Protein AF-A0A094F1P9-F1 (afdb_monomer_lite)

Foldseek 3Di:
DVVVVVVVVVVVVVVVVVVVPDPPVPPDDPPDPVPPDDPPPPPDDDDVVNVVVVVVVVVVVVVVVVVVVVVVVVVVVVVVVVVVVVVVVVVVVVVVVVVVVVVVVVVVVVVVVVVVVVVVVVVVVVVVVVVVVVVVVVVCVVCDPPPPPPPDDPDDDPPPPPPPDDPDDPPPDDPPPPPVVVPPPPDDDPDPDPPPDPPPPPDPPDPPDPPPPPPDDPDPDPPPDPDDDPPDPDDPDDDDDDDDPDDDDDDDDDDDDDD

Secondary structure (DSSP, 8-state):
-HHHHHHHHHHHHHHHHHHHS-GGG-------TT-------------HHHHHHHHHHHHHHHHHHHHHHHHHHHHHHHHHHHHHHHHHHHHHHHHHHHHHHHHHHHHHHHHHHHHHHHHHHHHHHHHHHHHHHHHHHHHHHHH-S--------TT------------PPP---PPPTTSSSSSSSS---------------------------------------------------------------------PPP-

pLDDT: mean 71.55, std 20.56, range [42.66, 98.62]

Structure (mmCIF, N/CA/C/O backbone):
data_AF-A0A094F1P9-F1
#
_entry.id   AF-A0A094F1P9-F1
#
loop_
_atom_site.group_PDB
_atom_site.id
_atom_site.type_symbol
_atom_site.label_atom_id
_atom_site.label_alt_id
_atom_site.label_comp_id
_atom_site.label_asym_id
_atom_site.label_entity_id
_atom_site.label_seq_id
_atom_site.pdbx_PDB_ins_code
_atom_site.Cartn_x
_atom_site.Cartn_y
_atom_site.Cartn_z
_atom_site.occupancy
_atom_site.B_iso_or_equiv
_atom_site.auth_seq_id
_atom_site.auth_comp_id
_atom_site.auth_asym_id
_atom_site.auth_atom_id
_atom_site.pdbx_PDB_model_num
ATOM 1 N N . MET A 1 1 ? 11.971 10.235 -0.563 1.00 54.56 1 MET A N 1
ATOM 2 C CA . MET A 1 1 ? 12.062 9.118 0.406 1.00 54.56 1 MET A CA 1
ATOM 3 C C . MET A 1 1 ? 11.993 9.569 1.865 1.00 54.56 1 MET A C 1
ATOM 5 O O . MET A 1 1 ? 11.406 8.841 2.647 1.00 54.56 1 MET A O 1
ATOM 9 N N . TYR A 1 2 ? 12.473 10.764 2.239 1.00 62.25 2 TYR A N 1
ATOM 10 C CA . TYR A 1 2 ? 12.379 11.255 3.625 1.00 62.25 2 TYR A CA 1
ATOM 11 C C . TYR A 1 2 ? 10.948 11.490 4.150 1.00 62.25 2 TYR A C 1
ATOM 13 O O . TYR A 1 2 ? 10.712 11.304 5.337 1.00 62.25 2 TYR A O 1
ATOM 21 N N . SER A 1 3 ? 9.967 11.824 3.299 1.00 60.78 3 SER A N 1
ATOM 22 C CA . SER A 1 3 ? 8.608 12.104 3.793 1.00 60.78 3 SER A CA 1
ATOM 23 C C . SER A 1 3 ? 7.882 10.871 4.341 1.00 60.78 3 SER A C 1
ATOM 25 O O . SER A 1 3 ? 7.138 10.999 5.303 1.00 60.78 3 SER A O 1
ATOM 27 N N . GLN A 1 4 ? 8.125 9.668 3.805 1.00 59.16 4 GLN A N 1
ATOM 28 C CA . GLN A 1 4 ? 7.483 8.448 4.318 1.00 59.16 4 GLN A CA 1
ATOM 29 C C . GLN A 1 4 ? 8.011 8.042 5.698 1.00 59.16 4 GLN A C 1
ATOM 31 O O . GLN A 1 4 ? 7.240 7.573 6.529 1.00 59.16 4 GLN A O 1
ATOM 36 N N . VAL A 1 5 ? 9.304 8.263 5.957 1.00 71.44 5 VAL A N 1
ATOM 37 C CA . VAL A 1 5 ? 9.915 7.985 7.266 1.00 71.44 5 VAL A CA 1
ATOM 38 C C . VAL A 1 5 ? 9.378 8.957 8.317 1.00 71.44 5 VAL A C 1
ATOM 40 O O . VAL A 1 5 ? 9.025 8.535 9.412 1.00 71.44 5 VAL A O 1
ATOM 43 N N . LEU A 1 6 ? 9.227 10.236 7.958 1.00 73.94 6 LEU A N 1
ATOM 44 C CA . LEU A 1 6 ? 8.663 11.251 8.852 1.00 73.94 6 LEU A CA 1
ATOM 45 C C . LEU A 1 6 ? 7.189 10.980 9.186 1.00 73.94 6 LEU A C 1
ATOM 47 O O . LEU A 1 6 ? 6.794 11.127 10.338 1.00 73.94 6 LEU A O 1
ATOM 51 N N . ILE A 1 7 ? 6.395 10.516 8.214 1.00 73.88 7 ILE A N 1
ATOM 52 C CA . ILE A 1 7 ? 4.991 10.140 8.446 1.00 73.88 7 ILE A CA 1
ATOM 53 C C . ILE A 1 7 ? 4.905 8.904 9.354 1.00 73.88 7 ILE A C 1
ATOM 55 O O . ILE A 1 7 ? 4.124 8.894 10.300 1.00 73.88 7 ILE A O 1
ATOM 59 N N . SER A 1 8 ? 5.734 7.881 9.120 1.00 76.50 8 SER A N 1
ATOM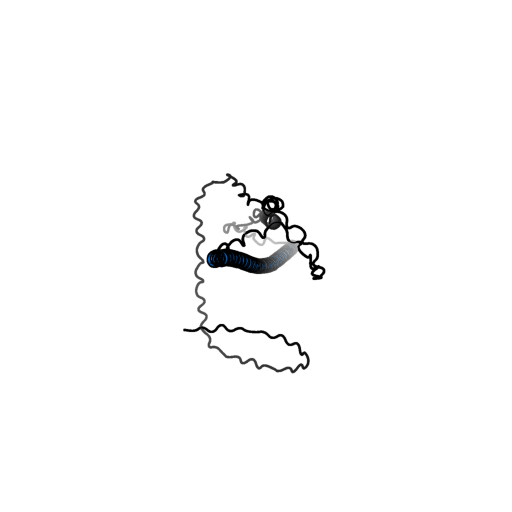 60 C CA . SER A 1 8 ? 5.745 6.679 9.964 1.00 76.50 8 SER A CA 1
ATOM 61 C C . SER A 1 8 ? 6.184 6.971 11.401 1.00 76.50 8 SER A C 1
ATOM 63 O O . SER A 1 8 ? 5.687 6.333 12.325 1.00 76.50 8 SER A O 1
ATOM 65 N N . TRP A 1 9 ? 7.108 7.915 11.594 1.00 80.75 9 TRP A N 1
ATOM 66 C CA . TRP A 1 9 ? 7.573 8.307 12.923 1.00 80.75 9 TRP A CA 1
ATOM 67 C C . TRP A 1 9 ? 6.519 9.125 13.676 1.00 80.75 9 TRP A C 1
ATOM 69 O O . TRP A 1 9 ? 6.267 8.851 14.845 1.00 80.75 9 TRP A O 1
ATOM 79 N N . ALA A 1 10 ? 5.830 10.045 12.993 1.00 75.62 10 ALA A N 1
ATOM 80 C CA . ALA A 1 10 ? 4.722 10.799 13.580 1.00 75.62 10 ALA A CA 1
ATOM 81 C C . ALA A 1 10 ? 3.589 9.873 14.065 1.00 75.62 10 ALA A C 1
ATOM 83 O O . ALA A 1 10 ? 3.144 10.003 15.203 1.00 75.62 10 ALA A O 1
ATOM 84 N N . TYR A 1 11 ? 3.205 8.873 13.261 1.00 77.75 11 TYR A N 1
ATOM 85 C CA . TYR A 1 11 ? 2.199 7.881 13.666 1.00 77.75 11 TYR A CA 1
ATOM 86 C C . TYR A 1 11 ? 2.651 7.015 14.849 1.00 77.75 11 TYR A C 1
ATOM 88 O O . TYR A 1 11 ? 1.842 6.687 15.712 1.00 77.75 11 TYR A O 1
ATOM 96 N N . ALA A 1 12 ? 3.932 6.644 14.914 1.00 79.62 12 ALA A N 1
ATOM 97 C CA . ALA A 1 12 ? 4.455 5.859 16.031 1.00 79.62 12 ALA A CA 1
ATOM 98 C C . ALA A 1 12 ? 4.435 6.647 17.352 1.00 79.62 12 ALA A C 1
ATOM 100 O O . ALA A 1 12 ? 4.106 6.081 18.392 1.00 79.62 12 ALA A O 1
ATOM 101 N N . VAL A 1 13 ? 4.740 7.949 17.306 1.00 82.62 13 VAL A N 1
ATOM 102 C CA . VAL A 1 13 ? 4.682 8.842 18.475 1.00 82.62 13 VAL A CA 1
ATOM 103 C C . VAL A 1 13 ? 3.241 9.032 18.955 1.00 82.62 13 VAL A C 1
ATOM 105 O O . VAL A 1 13 ? 2.992 9.000 20.157 1.00 82.62 13 VAL A O 1
ATOM 108 N N . GLU A 1 14 ? 2.285 9.169 18.038 1.00 78.06 14 GLU A N 1
ATOM 109 C CA . GLU A 1 14 ? 0.871 9.351 18.380 1.00 78.06 14 GLU A CA 1
ATOM 110 C C . GLU A 1 14 ? 0.245 8.075 18.968 1.00 78.06 14 GLU A C 1
ATOM 112 O O . GLU A 1 14 ? -0.462 8.139 19.971 1.00 78.06 14 GLU A O 1
ATOM 117 N N . ILE A 1 15 ? 0.579 6.896 18.424 1.00 76.00 15 ILE A N 1
ATOM 118 C CA . ILE A 1 15 ? 0.165 5.610 19.009 1.00 76.00 15 ILE A CA 1
ATOM 119 C C . ILE A 1 15 ? 0.787 5.431 20.397 1.00 76.00 15 ILE A C 1
ATOM 121 O O . ILE A 1 15 ? 0.076 5.048 21.321 1.00 76.00 15 ILE A O 1
ATOM 125 N N . ALA A 1 16 ? 2.078 5.748 20.559 1.00 77.25 16 ALA A N 1
ATOM 126 C CA . ALA A 1 16 ? 2.755 5.667 21.850 1.00 77.25 16 ALA A CA 1
ATOM 127 C C . ALA A 1 16 ? 2.100 6.582 22.896 1.00 77.25 16 ALA A C 1
ATOM 129 O O . ALA A 1 16 ? 1.884 6.138 24.022 1.00 77.25 16 ALA A O 1
ATOM 130 N N . ALA A 1 17 ? 1.722 7.806 22.514 1.00 75.62 17 ALA A N 1
ATOM 131 C CA . ALA A 1 17 ? 0.997 8.734 23.379 1.00 75.62 17 ALA A CA 1
ATOM 132 C C . ALA A 1 17 ? -0.392 8.195 23.769 1.00 75.62 17 ALA A C 1
ATOM 134 O O . ALA A 1 17 ? -0.745 8.227 24.943 1.00 75.62 17 ALA A O 1
ATOM 135 N N . LEU A 1 18 ? -1.138 7.611 22.825 1.00 69.12 18 LEU A N 1
ATOM 136 C CA . LEU A 1 18 ? -2.454 7.013 23.097 1.00 69.12 18 LEU A CA 1
ATOM 137 C C . LEU A 1 18 ? -2.381 5.745 23.963 1.00 69.12 18 LEU A C 1
ATOM 139 O O . LEU A 1 18 ? -3.344 5.425 24.653 1.00 69.12 18 LEU A O 1
ATOM 143 N N . THR A 1 19 ? -1.258 5.024 23.948 1.00 67.38 19 THR A N 1
ATOM 144 C CA . THR A 1 19 ? -1.018 3.878 24.845 1.00 67.38 19 THR A CA 1
ATOM 145 C C . THR A 1 19 ? -0.365 4.250 26.179 1.00 67.38 19 THR A C 1
ATOM 147 O O . THR A 1 19 ? -0.346 3.417 27.081 1.00 67.38 19 THR A O 1
ATOM 150 N N . ALA A 1 20 ? 0.182 5.463 26.312 1.00 69.69 20 ALA A N 1
ATOM 151 C CA . ALA A 1 20 ? 0.817 5.946 27.541 1.00 69.69 20 ALA A CA 1
ATOM 152 C C . ALA A 1 20 ? -0.186 6.532 28.550 1.00 69.69 20 ALA A C 1
ATOM 154 O O . ALA A 1 20 ? 0.177 6.737 29.707 1.00 69.69 20 ALA A O 1
ATOM 155 N N . GLU A 1 21 ? -1.439 6.747 28.139 1.00 54.16 21 GLU A N 1
ATOM 156 C CA . GLU A 1 21 ? -2.565 7.081 29.017 1.00 54.16 21 GLU A CA 1
ATOM 157 C C . GLU A 1 21 ? -2.973 5.837 29.839 1.00 54.16 21 GLU A C 1
ATOM 159 O O . GLU A 1 21 ? -3.943 5.133 29.570 1.00 54.16 21 GLU A O 1
ATOM 164 N N . ASP A 1 22 ? -2.122 5.556 30.820 1.00 50.50 22 ASP A N 1
ATOM 165 C CA . ASP A 1 22 ? -2.442 5.130 32.176 1.00 50.50 22 ASP A CA 1
ATOM 166 C C . ASP A 1 22 ? -3.280 3.846 32.387 1.00 50.50 22 ASP A C 1
ATOM 168 O O . ASP A 1 22 ? -4.485 3.898 32.650 1.00 50.50 22 ASP A O 1
ATOM 172 N N . PRO A 1 23 ? -2.640 2.658 32.425 1.00 59.47 23 PRO A N 1
ATOM 173 C CA . PRO A 1 23 ? -3.270 1.464 32.984 1.00 59.47 23 PRO A CA 1
ATOM 174 C C . PRO A 1 23 ? -3.405 1.505 34.524 1.00 59.47 23 PRO A C 1
ATOM 176 O O . PRO A 1 23 ? -3.986 0.576 35.093 1.00 59.47 23 PRO A O 1
ATOM 179 N N . ALA A 1 24 ? -2.891 2.523 35.232 1.00 52.03 24 ALA A N 1
ATOM 180 C CA . ALA A 1 24 ? -2.793 2.492 36.696 1.00 52.03 24 ALA A CA 1
ATOM 181 C C . ALA A 1 24 ? -4.115 2.766 37.433 1.00 52.03 24 ALA A C 1
ATOM 183 O O . ALA A 1 24 ? -4.182 2.551 38.642 1.00 52.03 24 ALA A O 1
ATOM 184 N N . THR A 1 25 ? -5.194 3.162 36.749 1.00 54.31 25 THR A N 1
ATOM 185 C CA . THR A 1 25 ? -6.491 3.393 37.415 1.00 54.31 25 THR A CA 1
ATOM 186 C C . THR A 1 25 ? -7.439 2.188 37.417 1.00 54.31 25 THR A C 1
ATOM 188 O O . THR A 1 25 ? -8.453 2.224 38.109 1.00 54.31 25 THR A O 1
ATOM 191 N N . SER A 1 26 ? -7.095 1.070 36.758 1.00 48.97 26 SER A N 1
ATOM 192 C CA . SER A 1 26 ? -7.834 -0.206 36.880 1.00 48.97 26 SER A CA 1
ATOM 193 C C . SER A 1 26 ? -7.183 -1.183 37.870 1.00 48.97 26 SER A C 1
ATOM 195 O O . SER A 1 26 ? -7.115 -2.385 37.635 1.00 48.97 26 SER A O 1
ATOM 197 N N . GLN A 1 27 ? -6.723 -0.679 39.016 1.00 49.44 27 GLN A N 1
ATOM 198 C CA . GLN A 1 27 ? -6.678 -1.462 40.252 1.00 49.44 27 GLN A CA 1
ATOM 199 C C . GLN A 1 27 ? -7.884 -1.058 41.100 1.00 49.44 27 GLN A C 1
ATOM 201 O O . GLN A 1 27 ? -7.811 -0.164 41.937 1.00 49.44 27 GLN A O 1
ATOM 206 N N . THR A 1 28 ? -9.033 -1.691 40.885 1.00 51.66 28 THR A N 1
ATOM 207 C CA . THR A 1 28 ? -10.125 -1.617 41.859 1.00 51.66 28 THR A CA 1
ATOM 208 C C . THR A 1 28 ? -10.700 -3.007 42.060 1.00 51.66 28 THR A C 1
ATOM 210 O O . THR A 1 28 ? -11.241 -3.607 41.138 1.00 51.66 28 THR A O 1
ATOM 213 N N . ASN A 1 29 ? -10.559 -3.490 43.294 1.00 50.62 29 ASN A N 1
ATOM 214 C CA . ASN A 1 29 ? -11.184 -4.685 43.849 1.00 50.62 29 ASN A CA 1
ATOM 215 C C . ASN A 1 29 ? -10.867 -6.011 43.146 1.00 50.62 29 ASN A C 1
ATOM 217 O O . ASN A 1 29 ? -11.738 -6.662 42.573 1.00 50.62 29 ASN A O 1
ATOM 221 N N . ALA A 1 30 ? -9.658 -6.526 43.389 1.00 48.47 30 ALA A N 1
ATOM 222 C CA . ALA A 1 30 ? -9.597 -7.912 43.843 1.00 48.47 30 ALA A CA 1
ATOM 223 C C . ALA A 1 30 ? -10.366 -7.955 45.170 1.00 48.47 30 ALA A C 1
ATOM 225 O O . ALA A 1 30 ? -9.858 -7.569 46.220 1.00 48.47 30 ALA A O 1
ATOM 226 N N . GLN A 1 31 ? -11.654 -8.264 45.072 1.00 49.53 31 GLN A N 1
ATOM 227 C CA . GLN A 1 31 ? -12.517 -8.453 46.216 1.00 49.53 31 GLN A CA 1
ATOM 228 C C . GLN A 1 31 ? -12.005 -9.699 46.926 1.00 49.53 31 GLN A C 1
ATOM 230 O O . GLN A 1 31 ? -12.136 -10.808 46.415 1.00 49.53 31 GLN A O 1
ATOM 235 N N . ASP A 1 32 ? -11.332 -9.461 48.043 1.00 46.53 32 ASP A N 1
ATOM 236 C CA . ASP A 1 32 ? -10.932 -10.465 49.010 1.00 46.53 32 ASP A CA 1
ATOM 237 C C . ASP A 1 32 ? -12.153 -11.359 49.309 1.00 46.53 32 ASP A C 1
ATOM 239 O O . ASP A 1 32 ? -13.156 -10.853 49.829 1.00 46.53 32 ASP A O 1
ATOM 243 N N . PRO A 1 33 ? -12.155 -12.647 48.911 1.00 62.72 33 PRO A N 1
ATOM 244 C CA . PRO A 1 33 ? -13.288 -13.533 49.165 1.00 62.72 33 PRO A CA 1
ATOM 245 C C . PRO A 1 33 ? -13.484 -13.816 50.664 1.00 62.72 33 PRO A C 1
ATOM 247 O O . PRO A 1 33 ? -14.524 -14.361 51.027 1.00 62.72 33 PRO A O 1
ATOM 250 N N . ASP A 1 34 ? -12.545 -13.394 51.520 1.00 54.97 34 ASP A N 1
ATOM 251 C CA . ASP A 1 34 ? -12.604 -13.527 52.979 1.00 54.97 34 ASP A CA 1
ATOM 252 C C . ASP A 1 34 ? -13.037 -12.240 53.705 1.00 54.97 34 ASP A C 1
ATOM 254 O O . ASP A 1 34 ? -12.896 -12.133 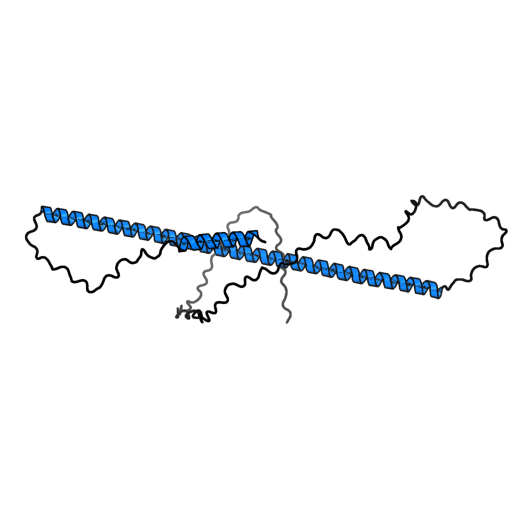54.927 1.00 54.97 34 ASP A O 1
ATOM 258 N N . ALA A 1 35 ? -13.614 -11.262 52.994 1.00 57.62 35 ALA A N 1
ATOM 259 C CA . ALA A 1 35 ? -14.222 -10.107 53.647 1.00 57.62 35 ALA A CA 1
ATOM 260 C C . ALA A 1 35 ? -15.313 -10.583 54.638 1.00 57.62 35 ALA A C 1
ATOM 262 O O . ALA A 1 35 ? -16.309 -11.176 54.207 1.00 57.62 35 ALA A O 1
ATOM 263 N N . PRO A 1 36 ? -15.150 -10.348 55.958 1.00 63.03 36 PRO A N 1
ATOM 264 C CA . PRO A 1 36 ? -16.066 -10.851 56.970 1.00 63.03 36 PRO A CA 1
ATOM 265 C C . PRO A 1 36 ? -17.471 -10.335 56.678 1.00 63.03 36 PRO A C 1
ATOM 267 O O . PRO A 1 36 ? -17.692 -9.125 56.578 1.00 63.03 36 PRO A O 1
ATOM 270 N N . LEU A 1 37 ? -18.404 -11.277 56.515 1.00 65.25 37 LEU A N 1
ATOM 271 C CA . LEU A 1 37 ? -19.826 -11.007 56.335 1.00 65.25 37 LEU A CA 1
ATOM 272 C C . LEU A 1 37 ? -20.240 -9.931 57.349 1.00 65.25 37 LEU A C 1
ATOM 274 O O . LEU A 1 37 ? -20.004 -10.126 58.548 1.00 65.25 37 LEU A O 1
ATOM 278 N N . PRO A 1 38 ? -20.812 -8.794 56.907 1.00 65.56 38 PRO A N 1
ATOM 279 C CA . PRO A 1 38 ? -21.280 -7.787 57.841 1.00 65.56 38 PRO A CA 1
ATOM 280 C C . PRO A 1 38 ? -22.234 -8.474 58.824 1.00 65.56 38 PRO A C 1
ATOM 282 O O . PRO A 1 38 ? -23.042 -9.306 58.392 1.00 65.56 38 PRO A O 1
ATOM 285 N N . PRO A 1 39 ? -22.122 -8.188 60.134 1.00 63.66 39 PRO A N 1
ATOM 286 C CA . PRO A 1 39 ? -22.952 -8.834 61.133 1.00 63.66 39 PRO A CA 1
ATOM 287 C C . PRO A 1 39 ? -24.404 -8.652 60.712 1.00 63.66 39 PRO A C 1
ATOM 289 O O . PRO A 1 39 ? -24.856 -7.525 60.494 1.00 63.66 39 PRO A O 1
ATOM 292 N N . SER A 1 40 ? -25.088 -9.783 60.535 1.00 55.16 40 SER A N 1
ATOM 293 C CA . SER A 1 40 ? -26.521 -9.863 60.295 1.00 55.16 40 SER A CA 1
ATOM 294 C C . SER A 1 40 ? -27.201 -9.093 61.416 1.00 55.16 40 SER A C 1
ATOM 296 O O . SER A 1 40 ? -27.408 -9.619 62.506 1.00 55.16 40 SER A O 1
ATOM 298 N N . SER A 1 41 ? -27.471 -7.814 61.175 1.00 58.31 41 SER A N 1
ATOM 299 C CA . SER A 1 41 ? -28.251 -6.996 62.083 1.00 58.31 41 SER A CA 1
ATOM 300 C C . SER A 1 41 ? -29.628 -7.631 62.083 1.00 58.31 41 SER A C 1
ATOM 302 O O . SER A 1 41 ? -30.317 -7.635 61.062 1.00 58.31 41 SER A O 1
ATOM 304 N N . GLU A 1 42 ? -29.987 -8.247 63.209 1.00 63.28 42 GLU A N 1
ATOM 305 C CA . GLU A 1 42 ? -31.340 -8.731 63.454 1.00 63.28 42 GLU A CA 1
ATOM 306 C C . GLU A 1 42 ? -32.345 -7.648 63.037 1.00 63.28 42 GLU A C 1
ATOM 308 O O . GLU A 1 42 ? -32.034 -6.457 63.189 1.00 63.28 42 GLU A O 1
ATOM 313 N N . PRO A 1 43 ? -33.526 -8.023 62.507 1.00 65.62 43 PRO A N 1
ATOM 314 C CA . PRO A 1 43 ? -34.565 -7.091 62.078 1.00 65.62 43 PRO A CA 1
ATOM 315 C C . PRO A 1 43 ? -35.137 -6.345 63.291 1.00 65.62 43 PRO A C 1
ATOM 317 O O . PRO A 1 43 ? -36.238 -6.595 63.769 1.00 65.62 43 PRO A O 1
ATOM 320 N N . THR A 1 44 ? -34.351 -5.412 63.811 1.00 66.44 44 THR A N 1
ATOM 321 C CA . THR A 1 44 ? -34.723 -4.453 64.834 1.00 66.44 44 THR A CA 1
ATOM 322 C C . THR A 1 44 ? -35.759 -3.548 64.194 1.00 66.44 44 THR A C 1
ATOM 324 O O . THR A 1 44 ? -35.416 -2.858 63.239 1.00 66.44 44 THR A O 1
ATOM 327 N N . ASN A 1 45 ? -37.006 -3.620 64.676 1.00 77.31 45 ASN A N 1
ATOM 328 C CA . ASN A 1 45 ? -38.163 -2.769 64.359 1.00 77.31 45 ASN A CA 1
ATOM 329 C C . ASN A 1 45 ? -37.821 -1.508 63.538 1.00 77.31 45 ASN A C 1
ATOM 331 O O . ASN A 1 45 ? -37.685 -0.418 64.095 1.00 77.31 45 ASN A O 1
ATOM 335 N N . ARG A 1 46 ? -37.670 -1.654 62.214 1.00 81.62 46 ARG A N 1
ATOM 336 C CA . ARG A 1 46 ? -37.467 -0.507 61.327 1.00 81.62 46 ARG A CA 1
ATOM 337 C C . ARG A 1 46 ? -38.794 0.207 61.196 1.00 81.62 46 ARG A C 1
ATOM 339 O O . ARG A 1 46 ? -39.819 -0.426 60.932 1.00 81.62 46 ARG A O 1
ATOM 346 N N . THR A 1 47 ? -38.784 1.520 61.378 1.00 92.06 47 THR A N 1
ATOM 347 C CA . THR A 1 47 ? -39.973 2.317 61.092 1.00 92.06 47 THR A CA 1
ATOM 348 C C . THR A 1 47 ? -40.286 2.230 59.589 1.00 92.06 47 THR A C 1
ATOM 350 O O . THR A 1 47 ? -39.373 2.072 58.773 1.00 92.06 47 THR A O 1
ATOM 353 N N . PRO A 1 48 ? -41.563 2.319 59.178 1.00 92.81 48 PRO A N 1
ATOM 354 C CA . PRO A 1 48 ? -41.944 2.265 57.762 1.00 92.81 48 PRO A CA 1
ATOM 355 C C . PRO A 1 48 ? -41.222 3.321 56.902 1.00 92.81 48 PRO A C 1
ATOM 357 O O . PRO A 1 48 ? -40.926 3.074 55.737 1.00 92.81 48 PRO A O 1
ATOM 360 N N . GLU A 1 49 ? -40.862 4.463 57.489 1.00 93.69 49 GLU A N 1
ATOM 361 C CA . GLU A 1 49 ? -40.088 5.533 56.843 1.00 93.69 49 GLU A CA 1
ATOM 362 C C . GLU A 1 49 ? -38.645 5.113 56.507 1.00 93.69 49 GLU A C 1
ATOM 364 O O . GLU A 1 49 ? -38.124 5.448 55.440 1.00 93.69 49 GLU A O 1
ATOM 369 N N . GLN A 1 50 ? -38.002 4.332 57.383 1.00 92.56 50 GLN A N 1
ATOM 370 C CA . GLN A 1 50 ? -36.668 3.778 57.129 1.00 92.56 50 GLN A CA 1
ATOM 371 C C . GLN A 1 50 ? -36.705 2.746 56.002 1.00 92.56 50 GLN A C 1
ATOM 373 O O . GLN A 1 50 ? -35.842 2.760 55.130 1.00 92.56 50 GLN A O 1
ATOM 378 N N . LEU A 1 51 ? -37.737 1.897 55.976 1.00 91.94 51 LEU A N 1
ATOM 379 C CA . LEU A 1 51 ? -37.945 0.928 54.897 1.00 91.94 51 LEU A CA 1
ATOM 380 C C . LEU A 1 51 ? -38.136 1.615 53.541 1.00 91.94 51 LEU A C 1
ATOM 382 O O . LEU A 1 51 ? -37.529 1.190 52.562 1.00 91.94 51 LEU A O 1
ATOM 386 N N . ALA A 1 52 ? -38.932 2.686 53.478 1.00 94.69 52 ALA A N 1
ATOM 387 C CA . ALA A 1 52 ? -39.113 3.449 52.243 1.00 94.69 52 ALA A CA 1
ATOM 388 C C . ALA A 1 52 ? -37.787 4.059 51.752 1.00 94.69 52 ALA A C 1
ATOM 390 O O . ALA A 1 52 ? -37.433 3.907 50.583 1.00 94.69 52 ALA A O 1
ATOM 391 N N . SER A 1 53 ? -37.011 4.652 52.665 1.00 94.56 53 SER A N 1
ATOM 392 C CA . SER A 1 53 ? -35.700 5.242 52.354 1.00 94.56 53 SER A CA 1
ATOM 393 C C . SER A 1 53 ? -34.685 4.194 51.871 1.00 94.56 53 SER A C 1
ATOM 395 O O . SER A 1 53 ? -33.938 4.432 50.918 1.00 94.56 53 SER A O 1
ATOM 397 N N . ASP A 1 54 ? -34.665 3.012 52.494 1.00 94.62 54 ASP A N 1
ATOM 398 C CA . ASP A 1 54 ? -33.822 1.889 52.075 1.00 94.62 54 ASP A CA 1
ATOM 399 C C . ASP A 1 54 ? -34.217 1.398 50.672 1.00 94.62 54 ASP A C 1
ATOM 401 O O . ASP A 1 54 ? -33.346 1.169 49.828 1.00 94.62 54 ASP A O 1
ATOM 405 N N . ILE A 1 55 ? -35.520 1.286 50.388 1.00 95.44 55 ILE A N 1
ATOM 406 C CA . ILE A 1 55 ? -36.025 0.893 49.065 1.00 95.44 55 ILE A CA 1
ATOM 407 C C . ILE A 1 55 ? -35.569 1.902 48.008 1.00 95.44 55 ILE A C 1
ATOM 409 O O . ILE A 1 55 ? -34.959 1.497 47.018 1.00 95.44 55 ILE A O 1
ATOM 413 N N . GLU A 1 56 ? -35.769 3.201 48.225 1.00 96.75 56 GLU A N 1
ATOM 414 C CA . GLU A 1 56 ? -35.323 4.243 47.289 1.00 96.75 56 GLU A CA 1
ATOM 415 C C . GLU A 1 56 ? -33.813 4.190 47.044 1.00 96.75 56 GLU A C 1
ATOM 417 O O . GLU A 1 56 ? -33.361 4.256 45.896 1.00 96.75 56 GLU A O 1
ATOM 422 N N . ARG A 1 57 ? -33.019 3.983 48.100 1.00 96.31 57 ARG A N 1
ATOM 423 C CA . ARG A 1 57 ? -31.566 3.830 47.980 1.00 96.31 57 ARG A CA 1
ATOM 424 C C . ARG A 1 57 ? -31.186 2.603 47.153 1.00 96.31 57 ARG A C 1
ATOM 426 O O . ARG A 1 57 ? -30.282 2.693 46.321 1.00 96.31 57 ARG A O 1
ATOM 433 N N . THR A 1 58 ? -31.849 1.464 47.362 1.00 96.50 58 THR A N 1
ATOM 434 C CA . THR A 1 58 ? -31.578 0.243 46.581 1.00 96.50 58 THR A CA 1
ATOM 435 C C . THR A 1 58 ? -31.975 0.395 45.114 1.00 96.50 58 THR A C 1
ATOM 437 O O . THR A 1 58 ? -31.232 -0.056 44.240 1.00 96.50 58 THR A O 1
ATOM 440 N N . LEU A 1 59 ? -33.086 1.079 44.827 1.00 97.44 59 LEU A N 1
ATOM 441 C CA . LEU A 1 59 ? -33.513 1.384 43.462 1.00 97.44 59 LEU A CA 1
ATOM 442 C C . LEU A 1 59 ? -32.536 2.347 42.779 1.00 97.44 59 LEU A C 1
ATOM 444 O O . LEU A 1 59 ? -32.045 2.043 41.696 1.00 97.44 59 LEU A O 1
ATOM 448 N N . SER A 1 60 ? -32.148 3.431 43.452 1.00 96.44 60 SER A N 1
ATOM 449 C CA . SER A 1 60 ? -31.151 4.384 42.949 1.00 96.44 60 SER A CA 1
ATOM 450 C C . SER A 1 60 ? -29.802 3.710 42.655 1.00 96.44 60 SER A C 1
ATOM 452 O O . SER A 1 60 ? -29.206 3.920 41.596 1.00 96.44 60 SER A O 1
ATOM 454 N N . ALA A 1 61 ? -29.334 2.833 43.550 1.00 95.75 61 ALA A N 1
ATOM 455 C CA . ALA A 1 61 ? -28.102 2.073 43.345 1.00 95.75 61 ALA A CA 1
ATOM 456 C C . ALA A 1 61 ? -28.197 1.100 42.156 1.00 95.75 61 ALA A C 1
ATOM 458 O O . ALA A 1 61 ? -27.218 0.931 41.420 1.00 95.75 61 ALA A O 1
ATOM 459 N N . ARG A 1 62 ? -29.366 0.478 41.950 1.00 97.75 62 ARG A N 1
ATOM 460 C CA . ARG A 1 62 ? -29.643 -0.377 40.790 1.00 97.75 62 ARG A CA 1
ATOM 461 C C . ARG A 1 62 ? -29.649 0.431 39.493 1.00 97.75 62 ARG A C 1
ATOM 463 O O . ARG A 1 62 ? -29.031 0.008 38.523 1.00 97.75 62 ARG A O 1
ATOM 470 N N . ASP A 1 63 ? -30.296 1.586 39.460 1.00 97.69 63 ASP A N 1
ATOM 471 C CA . ASP A 1 63 ? -30.337 2.411 38.250 1.00 97.69 63 ASP A CA 1
ATOM 472 C C . ASP A 1 63 ? -28.936 2.928 37.889 1.00 97.69 63 ASP A C 1
ATOM 474 O O . ASP A 1 63 ? -28.527 2.882 36.726 1.00 97.69 63 ASP A O 1
ATOM 478 N N . ALA A 1 64 ? -28.135 3.306 38.891 1.00 96.50 64 ALA A N 1
ATOM 479 C CA . ALA A 1 64 ? -26.737 3.688 38.698 1.00 96.50 64 ALA A CA 1
ATOM 480 C C . ALA A 1 64 ? -25.852 2.523 38.213 1.00 96.50 64 ALA A C 1
ATOM 482 O O . ALA A 1 64 ? -24.888 2.742 37.473 1.00 96.50 64 ALA A O 1
ATOM 483 N N . SER A 1 65 ? -26.125 1.279 38.622 1.00 95.88 65 SER A N 1
ATOM 484 C CA . SER A 1 65 ? -25.393 0.118 38.101 1.00 95.88 65 SER A CA 1
ATOM 485 C C . SER A 1 65 ? -25.790 -0.192 36.658 1.00 95.88 65 SER A C 1
ATOM 487 O O . SER A 1 65 ? -24.903 -0.369 35.826 1.00 95.88 65 SER A O 1
ATOM 489 N N . VAL A 1 66 ? -27.086 -0.144 36.333 1.00 97.94 66 VAL A N 1
ATOM 490 C CA . VAL A 1 66 ? -27.594 -0.316 34.962 1.00 97.94 66 VAL A CA 1
ATOM 491 C C . VAL A 1 66 ? -27.005 0.736 34.019 1.00 97.94 66 VAL A C 1
ATOM 493 O O . VAL A 1 66 ? -26.524 0.381 32.942 1.00 97.94 66 VAL A O 1
ATOM 496 N N . ALA A 1 67 ? -26.971 2.006 34.433 1.00 97.88 67 ALA A N 1
ATOM 497 C CA . ALA A 1 67 ? -26.385 3.087 33.641 1.00 97.88 67 ALA A CA 1
ATOM 498 C C . ALA A 1 67 ? -24.892 2.850 33.351 1.00 97.88 67 ALA A C 1
ATOM 500 O O . ALA A 1 67 ? -24.462 2.951 32.201 1.00 97.88 67 ALA A O 1
ATOM 501 N N . ARG A 1 68 ? -24.109 2.452 34.366 1.00 97.94 68 ARG A N 1
ATOM 502 C CA . ARG A 1 68 ? -22.686 2.112 34.187 1.00 97.94 68 ARG A CA 1
ATOM 503 C C . ARG A 1 68 ? -22.492 0.922 33.249 1.00 97.94 68 ARG A C 1
ATOM 505 O O . ARG A 1 68 ? -21.610 0.957 32.397 1.00 97.94 68 ARG A O 1
ATOM 512 N N . THR A 1 69 ? -23.316 -0.120 33.363 1.00 98.25 69 THR A N 1
ATOM 513 C CA . THR A 1 69 ? -23.250 -1.272 32.454 1.00 98.25 69 THR A CA 1
ATOM 514 C C . THR A 1 69 ? -23.560 -0.870 31.012 1.00 98.25 69 THR A C 1
ATOM 516 O O . THR A 1 69 ? -22.851 -1.301 30.104 1.00 98.25 69 THR A O 1
ATOM 519 N N . ALA A 1 70 ? -24.562 -0.015 30.790 1.00 97.56 70 ALA A N 1
ATOM 520 C CA . ALA A 1 70 ? -24.887 0.491 29.458 1.00 97.56 70 ALA A CA 1
ATOM 521 C C . ALA A 1 70 ? -23.725 1.294 28.845 1.00 97.56 70 ALA A C 1
ATOM 523 O O . ALA A 1 70 ? -23.378 1.081 27.682 1.00 97.56 70 ALA A O 1
ATOM 524 N N . GLU A 1 71 ? -23.071 2.151 29.633 1.00 97.69 71 GLU A N 1
ATOM 525 C CA . GLU A 1 71 ? -21.890 2.906 29.195 1.00 97.69 71 GLU A CA 1
ATOM 526 C C . GLU A 1 71 ? -20.721 1.979 28.821 1.00 97.69 71 GLU A C 1
ATOM 528 O O . GLU A 1 71 ? -20.081 2.168 27.784 1.00 97.69 71 GLU A O 1
ATOM 533 N N . ILE A 1 72 ? -20.454 0.947 29.631 1.00 96.25 72 ILE A N 1
ATOM 534 C CA . ILE A 1 72 ? -19.399 -0.040 29.352 1.00 96.25 72 ILE A CA 1
ATOM 535 C C . ILE A 1 72 ? -19.676 -0.769 28.034 1.00 96.25 72 ILE A C 1
ATOM 537 O O . ILE A 1 72 ? -18.764 -0.917 27.218 1.00 96.25 72 ILE A O 1
ATOM 541 N N . ILE A 1 73 ? -20.921 -1.194 27.800 1.00 97.31 73 ILE A N 1
ATOM 542 C CA . ILE A 1 73 ? -21.317 -1.859 26.550 1.00 97.31 73 ILE A CA 1
ATOM 543 C C . ILE A 1 73 ? -21.099 -0.918 25.361 1.00 97.31 73 ILE A C 1
ATOM 545 O O . ILE A 1 73 ? -20.445 -1.303 24.392 1.00 97.31 73 ILE A O 1
ATOM 549 N N . GLN A 1 74 ? -21.547 0.336 25.463 1.00 97.88 74 GLN A N 1
ATOM 550 C CA . GLN A 1 74 ? -21.367 1.325 24.401 1.00 97.88 74 GLN A CA 1
ATOM 551 C C . GLN A 1 74 ? -19.883 1.572 24.087 1.00 97.88 74 GLN A C 1
ATOM 553 O O . GLN A 1 74 ? -19.493 1.625 22.917 1.00 97.88 74 GLN A O 1
ATOM 558 N N . LYS A 1 75 ? -19.034 1.690 25.116 1.00 97.69 75 LYS A N 1
ATOM 559 C CA . LYS A 1 75 ? -17.580 1.830 24.939 1.00 97.69 75 LYS A CA 1
ATOM 560 C C . LYS A 1 75 ? -16.974 0.590 24.285 1.00 97.69 75 LYS A C 1
ATOM 562 O O . LYS A 1 75 ? -16.164 0.730 23.371 1.00 97.69 75 LYS A O 1
ATOM 567 N N . ALA A 1 76 ? -17.382 -0.610 24.695 1.00 97.44 76 ALA A N 1
ATOM 568 C CA . ALA A 1 76 ? -16.909 -1.854 24.095 1.00 97.44 76 ALA A CA 1
ATOM 569 C C . ALA A 1 76 ? -17.291 -1.961 22.608 1.00 97.44 76 ALA A C 1
ATOM 571 O O . ALA A 1 76 ? -16.464 -2.365 21.790 1.00 97.44 76 ALA A O 1
ATOM 572 N N . ASP A 1 77 ? -18.504 -1.554 22.235 1.00 98.19 77 ASP A N 1
ATOM 573 C CA . ASP A 1 77 ? -18.951 -1.560 20.839 1.00 98.19 77 ASP A CA 1
ATOM 574 C C . ASP A 1 77 ? -18.227 -0.502 19.996 1.00 98.19 77 ASP A C 1
ATOM 576 O O . ASP A 1 77 ? -17.773 -0.794 18.883 1.00 98.19 77 ASP A O 1
ATOM 580 N N . SER A 1 78 ? -18.005 0.692 20.551 1.00 96.88 78 SER A N 1
ATOM 581 C CA . SER A 1 78 ? -17.149 1.713 19.934 1.00 96.88 78 SER A CA 1
ATOM 582 C C . SER A 1 78 ? -15.732 1.178 19.679 1.00 96.88 78 SER A C 1
ATOM 584 O O . SER A 1 78 ? -15.216 1.271 18.565 1.00 96.88 78 SER A O 1
ATOM 586 N N . LEU A 1 79 ? -15.129 0.490 20.654 1.00 97.94 79 LEU A N 1
ATOM 587 C CA . LEU A 1 79 ? -13.813 -0.131 20.483 1.00 97.94 79 LEU A CA 1
ATOM 588 C C . LEU A 1 79 ? -13.817 -1.231 19.411 1.00 97.94 79 LEU A C 1
ATOM 590 O O . LEU A 1 79 ? -12.905 -1.283 18.584 1.00 97.94 79 LEU A O 1
ATOM 594 N N . ARG A 1 80 ? -14.845 -2.087 19.358 1.00 98.00 80 ARG A N 1
ATOM 595 C CA . ARG A 1 80 ? -14.971 -3.129 18.318 1.00 98.00 80 ARG A CA 1
ATOM 596 C C . ARG A 1 80 ? -15.041 -2.531 16.915 1.00 98.00 80 ARG A C 1
ATOM 598 O O . ARG A 1 80 ? -14.366 -3.020 16.001 1.00 98.00 80 ARG A O 1
ATOM 605 N N . THR A 1 81 ? -15.830 -1.472 16.738 1.00 97.56 81 THR A N 1
ATOM 606 C CA . THR A 1 81 ? -15.932 -0.772 15.448 1.00 97.56 81 THR A CA 1
ATOM 607 C C . THR A 1 81 ? -14.611 -0.102 15.069 1.00 97.56 81 THR A C 1
ATOM 609 O O . THR A 1 81 ? -14.129 -0.320 13.955 1.00 97.56 81 THR A O 1
ATOM 612 N N . ALA A 1 82 ? -13.954 0.597 16.000 1.00 94.69 82 ALA A N 1
ATOM 613 C CA . ALA A 1 82 ? -12.646 1.215 15.778 1.00 94.69 82 ALA A CA 1
ATOM 614 C C . ALA A 1 82 ? -11.569 0.189 15.378 1.00 94.69 82 ALA A C 1
ATOM 616 O O . ALA A 1 82 ? -10.851 0.390 14.397 1.00 94.69 82 ALA A O 1
ATOM 617 N N . VAL A 1 83 ? -11.498 -0.954 16.069 1.00 97.81 83 VAL A N 1
ATOM 618 C CA . VAL A 1 83 ? -10.568 -2.051 15.741 1.00 97.81 83 VAL A CA 1
ATOM 619 C C . VAL A 1 83 ? -10.847 -2.622 14.351 1.00 97.81 83 VAL A C 1
ATOM 621 O O . VAL A 1 83 ? -9.915 -2.913 13.599 1.00 97.81 83 VAL A O 1
ATOM 624 N N . THR A 1 84 ? -12.119 -2.772 13.982 1.00 97.94 84 THR A N 1
ATOM 625 C CA . THR A 1 84 ? -12.510 -3.274 12.656 1.00 97.94 84 THR A CA 1
ATOM 626 C C . THR A 1 84 ? -12.073 -2.311 11.551 1.00 97.94 84 THR A C 1
ATOM 628 O O . THR A 1 84 ? -11.465 -2.741 10.567 1.00 97.94 84 THR A O 1
ATOM 631 N N . LEU A 1 85 ? -12.291 -1.007 11.740 1.00 96.75 85 LEU A N 1
ATOM 632 C CA . LEU A 1 85 ? -11.834 0.032 10.812 1.00 96.75 85 LEU A CA 1
ATOM 633 C C . LEU A 1 85 ? -10.304 0.084 10.716 1.00 96.75 85 LEU A C 1
ATOM 635 O O . LEU A 1 85 ? -9.758 0.150 9.613 1.00 96.75 85 LEU A O 1
ATOM 639 N N . ALA A 1 86 ? -9.600 -0.017 11.846 1.00 94.88 86 ALA A N 1
ATOM 640 C CA . ALA A 1 86 ? -8.140 -0.053 11.876 1.00 94.88 86 ALA A CA 1
ATOM 641 C C . ALA A 1 86 ? -7.586 -1.263 11.104 1.00 94.88 86 ALA A C 1
ATOM 643 O O . ALA A 1 86 ? -6.659 -1.123 10.304 1.00 94.88 86 ALA A O 1
ATOM 644 N N . ARG A 1 87 ? -8.192 -2.446 11.267 1.00 96.69 87 ARG A N 1
ATOM 645 C CA . ARG A 1 87 ? -7.822 -3.648 10.500 1.00 96.69 87 ARG A CA 1
ATOM 646 C C . ARG A 1 87 ? -8.039 -3.449 8.999 1.00 96.69 87 ARG A C 1
ATOM 648 O O . ARG A 1 87 ? -7.132 -3.754 8.225 1.00 96.69 87 ARG A O 1
ATOM 655 N N . ALA A 1 88 ? -9.183 -2.893 8.595 1.00 95.94 88 ALA A N 1
ATOM 656 C CA . ALA A 1 88 ? -9.474 -2.601 7.191 1.00 95.94 88 ALA A CA 1
ATOM 657 C C . ALA A 1 88 ? -8.461 -1.606 6.587 1.00 95.94 88 ALA A C 1
ATOM 659 O O . ALA A 1 88 ? -7.904 -1.854 5.513 1.00 95.94 88 ALA A O 1
ATOM 660 N N . SER A 1 89 ? -8.141 -0.534 7.316 1.00 96.44 89 SER A N 1
ATOM 661 C CA . SER A 1 89 ? -7.100 0.440 6.956 1.00 96.44 89 SER A CA 1
ATOM 662 C C . SER A 1 89 ? -5.737 -0.230 6.740 1.00 96.44 89 SER A C 1
ATOM 664 O O . SER A 1 89 ? -5.136 -0.077 5.675 1.00 96.44 89 SER A O 1
ATOM 666 N N . ILE A 1 90 ? -5.284 -1.062 7.685 1.00 93.25 90 ILE A N 1
ATOM 667 C CA . ILE A 1 90 ? -4.007 -1.783 7.573 1.00 93.25 90 ILE A CA 1
ATOM 668 C C . ILE A 1 90 ? -3.995 -2.687 6.338 1.00 93.25 90 ILE A C 1
ATOM 670 O O . ILE A 1 90 ? -2.997 -2.722 5.614 1.00 93.25 90 ILE A O 1
ATOM 674 N N . THR A 1 91 ? -5.081 -3.420 6.073 1.00 96.75 91 THR A N 1
ATOM 675 C CA . THR A 1 91 ? -5.161 -4.276 4.880 1.00 96.75 91 THR A CA 1
ATOM 676 C C . THR A 1 91 ? -5.111 -3.473 3.581 1.00 96.75 91 THR A C 1
ATOM 678 O O . THR A 1 91 ? -4.397 -3.871 2.660 1.00 96.75 91 THR A O 1
ATOM 681 N N . SER A 1 92 ? -5.777 -2.315 3.534 1.00 96.56 92 SER A N 1
ATOM 682 C CA . SER A 1 92 ? -5.748 -1.402 2.387 1.00 96.56 92 SER A CA 1
ATOM 683 C C . SER A 1 92 ? -4.336 -0.857 2.141 1.00 96.56 92 SER A C 1
ATOM 685 O O . SER A 1 92 ? -3.792 -1.006 1.045 1.00 96.56 92 SER A O 1
ATOM 687 N N . CYS A 1 93 ? -3.676 -0.349 3.186 1.00 96.50 93 CYS A N 1
ATOM 688 C CA . CYS A 1 93 ? -2.298 0.143 3.112 1.00 96.50 93 CYS A CA 1
ATOM 689 C C . CYS A 1 93 ? -1.313 -0.949 2.664 1.00 96.50 93 CYS A C 1
ATOM 691 O O . CYS A 1 93 ? -0.429 -0.697 1.844 1.00 96.50 93 CYS A O 1
ATOM 693 N N . LYS A 1 94 ? -1.467 -2.185 3.161 1.00 97.25 94 LYS A N 1
ATOM 694 C CA . LYS A 1 94 ? -0.646 -3.327 2.727 1.00 97.25 94 LYS A CA 1
ATOM 695 C C . LYS A 1 94 ? -0.851 -3.639 1.245 1.00 97.25 94 LYS A C 1
ATOM 697 O O . LYS A 1 94 ? 0.131 -3.843 0.531 1.00 97.25 94 LYS A O 1
ATOM 702 N N . ALA A 1 95 ? -2.098 -3.653 0.775 1.00 96.44 95 ALA A N 1
ATOM 703 C CA . ALA A 1 95 ? -2.405 -3.882 -0.634 1.00 96.44 95 ALA A CA 1
ATOM 704 C C . ALA A 1 95 ? -1.796 -2.789 -1.529 1.00 96.44 95 ALA A C 1
ATOM 706 O O . ALA A 1 95 ? -1.191 -3.097 -2.559 1.00 96.44 95 ALA A O 1
ATOM 707 N N . GLU A 1 96 ? -1.876 -1.527 -1.106 1.00 96.38 96 GLU A N 1
ATOM 708 C CA . GLU A 1 96 ? -1.277 -0.407 -1.829 1.00 96.38 96 GLU A CA 1
ATOM 709 C C . GLU A 1 96 ? 0.255 -0.509 -1.892 1.00 96.38 96 GLU A C 1
ATOM 711 O O . GLU A 1 96 ? 0.848 -0.308 -2.956 1.00 96.38 96 GLU A O 1
ATOM 716 N N . LEU A 1 97 ? 0.914 -0.871 -0.787 1.00 96.44 97 LEU A N 1
ATOM 717 C CA . LEU A 1 97 ? 2.363 -1.087 -0.772 1.00 96.44 97 LEU A CA 1
ATOM 718 C C . LEU A 1 97 ? 2.780 -2.188 -1.750 1.00 96.44 97 LEU A C 1
ATOM 720 O O . LEU A 1 97 ? 3.711 -1.979 -2.526 1.00 96.44 97 LEU A O 1
ATOM 724 N N . VAL A 1 98 ? 2.062 -3.314 -1.781 1.00 97.88 98 VAL A N 1
ATOM 725 C CA . VAL A 1 98 ? 2.316 -4.402 -2.743 1.00 97.88 98 VAL A CA 1
ATOM 726 C C . VAL A 1 98 ? 2.100 -3.941 -4.190 1.00 97.88 98 VAL A C 1
ATOM 728 O O . VAL A 1 98 ? 2.852 -4.322 -5.089 1.00 97.88 98 VAL A O 1
ATOM 731 N N . ALA A 1 99 ? 1.101 -3.097 -4.452 1.00 96.94 99 ALA A N 1
ATOM 732 C CA . ALA A 1 99 ? 0.901 -2.525 -5.783 1.00 96.94 99 ALA A CA 1
ATOM 733 C C . ALA A 1 99 ? 2.073 -1.611 -6.190 1.00 96.94 99 ALA A C 1
ATOM 735 O O . ALA A 1 99 ? 2.573 -1.699 -7.317 1.00 96.94 99 ALA A O 1
ATOM 736 N N . ARG A 1 100 ? 2.558 -0.774 -5.264 1.00 97.62 100 ARG A N 1
ATOM 737 C CA . ARG A 1 100 ? 3.706 0.116 -5.490 1.00 97.62 100 ARG A CA 1
ATOM 738 C C . ARG A 1 100 ? 5.003 -0.663 -5.719 1.00 97.62 100 ARG A C 1
ATOM 740 O O . ARG A 1 100 ? 5.748 -0.309 -6.631 1.00 97.62 100 ARG A O 1
ATOM 747 N N . THR A 1 101 ? 5.273 -1.730 -4.963 1.00 97.69 101 THR A N 1
ATOM 748 C CA . THR A 1 101 ? 6.478 -2.557 -5.172 1.00 97.69 101 THR A CA 1
ATOM 749 C C . THR A 1 101 ? 6.461 -3.234 -6.539 1.00 97.69 101 THR A C 1
ATOM 751 O O . THR A 1 101 ? 7.438 -3.121 -7.278 1.00 97.69 101 THR A O 1
ATOM 754 N N . ARG A 1 102 ? 5.324 -3.813 -6.949 1.00 98.06 102 ARG A N 1
ATOM 755 C CA . ARG A 1 102 ? 5.154 -4.386 -8.298 1.00 98.06 102 ARG A CA 1
ATOM 756 C C . ARG A 1 102 ? 5.368 -3.348 -9.403 1.00 98.06 102 ARG A C 1
ATOM 758 O O . ARG A 1 102 ? 5.993 -3.640 -10.424 1.00 98.06 102 ARG A O 1
ATOM 765 N N . ALA A 1 103 ? 4.876 -2.122 -9.217 1.00 97.94 103 ALA A N 1
ATOM 766 C CA . ALA A 1 103 ? 5.094 -1.035 -10.172 1.00 97.94 103 ALA A CA 1
ATOM 767 C C . ALA A 1 103 ? 6.582 -0.647 -10.278 1.00 97.94 103 ALA A C 1
ATOM 769 O O . ALA A 1 103 ? 7.088 -0.448 -11.387 1.00 97.94 103 ALA A O 1
ATOM 770 N N . LEU A 1 104 ? 7.296 -0.590 -9.148 1.00 97.81 104 LEU A N 1
ATOM 771 C CA . LEU A 1 104 ? 8.737 -0.323 -9.112 1.00 97.81 104 LEU A CA 1
ATOM 772 C C . LEU A 1 104 ? 9.552 -1.444 -9.767 1.00 97.81 104 LEU A C 1
ATOM 774 O O . LEU A 1 104 ? 10.463 -1.155 -10.542 1.00 97.81 104 LEU A O 1
ATOM 778 N N . GLU A 1 105 ? 9.210 -2.707 -9.521 1.00 98.31 105 GLU A N 1
ATOM 779 C CA . GLU A 1 105 ? 9.840 -3.859 -10.178 1.00 98.31 105 GLU A CA 1
ATOM 780 C C . GLU A 1 105 ? 9.643 -3.812 -11.695 1.00 98.31 105 GLU A C 1
ATOM 782 O O . GLU A 1 105 ? 10.602 -3.948 -12.457 1.00 98.31 105 GLU A O 1
ATOM 787 N N . LYS A 1 106 ? 8.422 -3.513 -12.153 1.00 98.06 106 LYS A N 1
ATOM 788 C CA . LYS A 1 106 ? 8.132 -3.322 -13.579 1.00 98.06 106 LYS A CA 1
ATOM 789 C C . LYS A 1 106 ? 8.967 -2.187 -14.179 1.00 98.06 106 LYS A C 1
ATOM 791 O O . LYS A 1 106 ? 9.519 -2.342 -15.271 1.00 98.06 106 LYS A O 1
ATOM 796 N N . ALA A 1 107 ? 9.092 -1.062 -13.474 1.00 97.69 107 ALA A N 1
ATOM 797 C CA . ALA A 1 107 ? 9.916 0.062 -13.913 1.00 97.69 107 ALA A CA 1
ATOM 798 C C . ALA A 1 107 ? 11.410 -0.306 -13.977 1.00 97.69 107 ALA A C 1
ATOM 800 O O . ALA A 1 107 ? 12.078 0.023 -14.963 1.00 97.69 107 ALA A O 1
ATOM 801 N N . ARG A 1 108 ? 11.919 -1.037 -12.977 1.00 98.25 108 ARG A N 1
ATOM 802 C CA . ARG A 1 108 ? 13.302 -1.536 -12.924 1.00 98.25 108 ARG A CA 1
ATOM 803 C C . ARG A 1 108 ? 13.600 -2.481 -14.086 1.00 98.25 108 ARG A C 1
ATOM 805 O O . ARG A 1 108 ? 14.604 -2.294 -14.772 1.00 98.25 108 ARG A O 1
ATOM 812 N N . ASN A 1 109 ? 12.710 -3.433 -14.355 1.00 98.06 109 ASN A N 1
ATOM 813 C CA . ASN A 1 109 ? 12.855 -4.374 -15.467 1.00 98.06 109 ASN A CA 1
ATOM 814 C C . ASN A 1 109 ? 12.844 -3.640 -16.816 1.00 98.06 109 ASN A C 1
ATOM 816 O O . ASN A 1 109 ? 13.694 -3.892 -17.669 1.00 98.06 109 ASN A O 1
ATOM 820 N N . GLY A 1 110 ? 11.951 -2.659 -16.987 1.00 97.94 110 GLY A N 1
ATOM 821 C CA . GLY A 1 110 ? 11.921 -1.819 -18.186 1.00 97.94 110 GLY A CA 1
ATOM 822 C C . GLY A 1 110 ? 13.187 -0.972 -18.374 1.00 97.94 110 GLY A C 1
ATOM 823 O O . GLY A 1 110 ? 13.629 -0.761 -19.503 1.00 97.94 110 GLY A O 1
ATOM 824 N N . LEU A 1 111 ? 13.798 -0.487 -17.289 1.00 98.38 111 LEU A N 1
ATOM 825 C CA . LEU A 1 111 ? 15.073 0.232 -17.346 1.00 98.38 111 LEU A CA 1
ATOM 826 C C . LEU A 1 111 ? 16.228 -0.695 -17.745 1.00 98.38 111 LEU A C 1
ATOM 828 O O . LEU A 1 111 ? 16.974 -0.354 -18.661 1.00 98.38 111 LEU A O 1
ATOM 832 N N . SER A 1 112 ? 16.338 -1.863 -17.110 1.00 98.00 112 SER A N 1
ATOM 833 C CA . SER A 1 112 ? 17.374 -2.856 -17.419 1.00 98.00 112 SER A CA 1
ATOM 834 C C . SER A 1 112 ? 17.294 -3.331 -18.874 1.00 98.00 112 SER A C 1
ATOM 836 O O . SER A 1 112 ? 18.311 -3.350 -19.562 1.00 98.00 112 SER A O 1
ATOM 838 N N . ALA A 1 113 ? 16.088 -3.584 -19.397 1.00 98.12 113 ALA A N 1
ATOM 839 C CA . ALA A 1 113 ? 15.895 -3.949 -20.803 1.00 98.12 113 ALA A CA 1
ATOM 840 C C . ALA A 1 113 ? 16.387 -2.858 -21.774 1.00 98.12 113 ALA A C 1
ATOM 842 O O . ALA A 1 113 ? 17.016 -3.157 -22.789 1.00 98.12 113 ALA A O 1
ATOM 843 N N . ARG A 1 114 ? 16.143 -1.577 -21.460 1.00 98.25 114 ARG A N 1
ATOM 844 C CA . ARG A 1 114 ? 16.646 -0.447 -22.264 1.00 98.25 114 ARG A CA 1
ATOM 845 C C . ARG A 1 114 ? 18.163 -0.318 -22.196 1.00 98.25 114 ARG A C 1
ATOM 847 O O . ARG A 1 114 ? 18.783 -0.050 -23.221 1.00 98.25 114 ARG A O 1
ATOM 854 N N . GLN A 1 115 ? 18.746 -0.509 -21.015 1.00 98.62 115 GLN A N 1
ATOM 855 C CA . GLN A 1 115 ? 20.197 -0.498 -20.836 1.00 98.62 115 GLN A CA 1
ATOM 856 C C . GLN A 1 115 ? 20.855 -1.619 -21.641 1.00 98.62 115 GLN A C 1
ATOM 858 O O . GLN A 1 115 ? 21.792 -1.349 -22.386 1.00 98.62 115 GLN A O 1
ATOM 863 N N . GLN A 1 116 ? 20.321 -2.840 -21.563 1.00 98.56 116 GLN A N 1
ATOM 864 C CA . GLN A 1 116 ? 20.841 -3.972 -22.324 1.00 98.56 116 GLN A CA 1
ATOM 865 C C . GLN A 1 116 ? 20.776 -3.708 -23.830 1.00 98.56 116 GLN A C 1
ATOM 867 O O . GLN A 1 116 ? 21.785 -3.826 -24.517 1.00 98.56 116 GLN A O 1
ATOM 872 N N . LYS A 1 117 ? 19.626 -3.236 -24.328 1.00 98.56 117 LYS A N 1
ATOM 873 C CA . LYS A 1 117 ? 19.476 -2.873 -25.742 1.00 98.56 117 LYS A CA 1
ATOM 874 C C . LYS A 1 117 ? 20.506 -1.827 -26.187 1.00 98.56 117 LYS A C 1
ATOM 876 O O . LYS A 1 117 ? 21.087 -1.962 -27.257 1.00 98.56 117 LYS A O 1
ATOM 881 N N . ALA A 1 118 ? 20.750 -0.801 -25.372 1.00 98.44 118 ALA A N 1
ATOM 882 C CA . ALA A 1 118 ? 21.738 0.228 -25.691 1.00 98.44 118 ALA A CA 1
ATOM 883 C C . ALA A 1 118 ? 23.169 -0.337 -25.764 1.00 98.44 118 ALA A C 1
ATOM 885 O O . ALA A 1 118 ? 23.938 0.059 -26.642 1.00 98.44 118 ALA A O 1
ATOM 886 N N . LEU A 1 119 ? 23.521 -1.273 -24.877 1.00 98.44 119 LEU A N 1
ATOM 887 C CA . LEU A 1 119 ? 24.810 -1.970 -24.921 1.00 98.44 119 LEU A CA 1
ATOM 888 C C . LE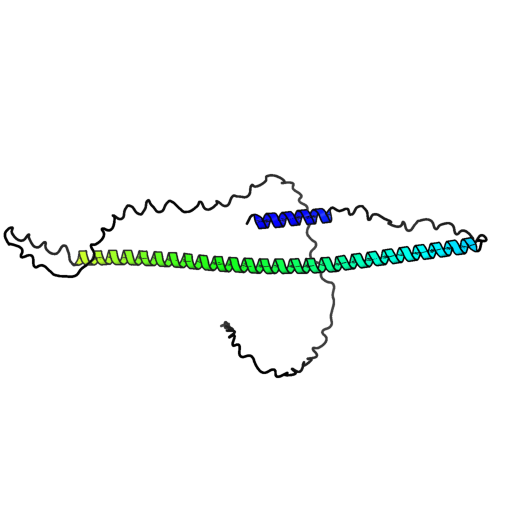U A 1 119 ? 24.934 -2.849 -26.172 1.00 98.44 119 LEU A C 1
ATOM 890 O O . LEU A 1 119 ? 25.981 -2.834 -26.822 1.00 98.44 119 LEU A O 1
ATOM 894 N N . ASP A 1 120 ? 23.869 -3.555 -26.549 1.00 98.56 120 ASP A N 1
ATOM 895 C CA . ASP A 1 120 ? 23.843 -4.394 -27.751 1.00 98.56 120 ASP A CA 1
ATOM 896 C C . ASP A 1 120 ? 23.985 -3.551 -29.030 1.00 98.56 120 ASP A C 1
ATOM 898 O O . ASP A 1 120 ? 24.771 -3.887 -29.925 1.00 98.56 120 ASP A O 1
ATOM 902 N N . ASP A 1 121 ? 23.286 -2.414 -29.100 1.00 98.31 121 ASP A N 1
ATOM 903 C CA . ASP A 1 121 ? 23.381 -1.460 -30.208 1.00 98.31 121 ASP A CA 1
ATOM 904 C C . ASP A 1 121 ? 24.798 -0.863 -30.314 1.00 98.31 121 ASP A C 1
ATOM 906 O O . ASP A 1 121 ? 25.357 -0.778 -31.414 1.00 98.31 121 ASP A O 1
ATOM 910 N N . LEU A 1 122 ? 25.423 -0.520 -29.180 1.00 98.56 122 LEU A N 1
ATOM 911 C CA . LEU A 1 122 ? 26.806 -0.036 -29.129 1.00 98.56 122 LEU A CA 1
ATOM 912 C C . LEU A 1 122 ? 27.799 -1.108 -29.602 1.00 98.56 122 LEU A C 1
ATOM 914 O O . LEU A 1 122 ? 28.681 -0.825 -30.419 1.00 98.56 122 LEU A O 1
ATOM 918 N N . ALA A 1 123 ? 27.640 -2.349 -29.138 1.00 98.44 123 ALA A N 1
ATOM 919 C CA . ALA A 1 123 ? 28.477 -3.471 -29.551 1.00 98.44 123 ALA A CA 1
ATOM 920 C C . ALA A 1 123 ? 28.344 -3.749 -31.058 1.00 98.44 123 ALA A C 1
ATOM 922 O O . ALA A 1 123 ? 29.342 -3.995 -31.744 1.00 98.44 123 ALA A O 1
ATOM 923 N N . LYS A 1 124 ? 27.126 -3.659 -31.605 1.00 98.56 124 LYS A N 1
ATOM 924 C CA . LYS A 1 124 ? 26.870 -3.783 -33.046 1.00 98.56 124 LYS A CA 1
ATOM 925 C C . LYS A 1 124 ? 27.524 -2.653 -33.840 1.00 98.56 124 LYS A C 1
ATOM 927 O O . LYS A 1 124 ? 28.182 -2.925 -34.846 1.00 98.56 124 LYS A O 1
ATOM 932 N N . ALA A 1 125 ? 27.374 -1.405 -33.397 1.00 98.06 125 ALA A N 1
ATOM 933 C CA . ALA A 1 125 ? 27.990 -0.249 -34.044 1.00 98.06 125 ALA A CA 1
ATOM 934 C C . ALA A 1 125 ? 29.523 -0.363 -34.064 1.00 98.06 125 ALA A C 1
ATOM 936 O O . ALA A 1 125 ? 30.143 -0.134 -35.105 1.00 98.06 125 ALA A O 1
ATOM 937 N N . SER A 1 126 ? 30.118 -0.801 -32.950 1.00 98.38 126 SER A N 1
ATOM 938 C CA . SER A 1 126 ? 31.555 -1.071 -32.840 1.00 98.38 126 SER A CA 1
ATOM 939 C C . SER A 1 126 ? 32.017 -2.116 -33.867 1.00 98.38 126 SER A C 1
ATOM 941 O O . SER A 1 126 ? 32.890 -1.822 -34.684 1.00 98.38 126 SER A O 1
ATOM 943 N N . LYS A 1 127 ? 31.357 -3.283 -33.933 1.00 98.62 127 LYS A N 1
ATOM 944 C CA . LYS A 1 127 ? 31.674 -4.341 -34.915 1.00 98.62 127 LYS A CA 1
ATOM 945 C C . LYS A 1 127 ? 31.565 -3.857 -36.362 1.00 98.62 127 LYS A C 1
ATOM 947 O O . LYS A 1 127 ? 32.447 -4.134 -37.173 1.00 98.62 127 LYS A O 1
ATOM 952 N N . MET A 1 128 ? 30.503 -3.118 -36.691 1.00 98.44 128 MET A N 1
ATOM 953 C CA . MET A 1 128 ? 30.307 -2.574 -38.039 1.00 98.44 128 MET A CA 1
ATOM 954 C C . MET A 1 128 ? 31.369 -1.537 -38.406 1.00 98.44 128 MET A C 1
ATOM 956 O O . MET A 1 128 ? 31.783 -1.480 -39.564 1.00 98.44 128 MET A O 1
ATOM 960 N N . SER A 1 129 ? 31.823 -0.739 -37.437 1.00 98.19 129 SER A N 1
ATOM 961 C CA . SER A 1 129 ? 32.922 0.209 -37.627 1.00 98.19 129 SER A CA 1
ATOM 962 C C . SER A 1 129 ? 34.224 -0.522 -37.960 1.00 98.19 129 SER A C 1
ATOM 964 O O . SER A 1 129 ? 34.835 -0.248 -38.994 1.00 98.19 129 SER A O 1
ATOM 966 N N . THR A 1 130 ? 34.594 -1.529 -37.162 1.00 98.00 130 THR A N 1
ATOM 967 C CA . THR A 1 130 ? 35.785 -2.356 -37.408 1.00 98.00 130 THR A CA 1
ATOM 968 C C . THR A 1 130 ? 35.714 -3.072 -38.754 1.00 98.00 130 THR A C 1
ATOM 970 O O . THR A 1 130 ? 36.681 -3.052 -39.512 1.00 98.00 130 THR A O 1
ATOM 973 N N . TYR A 1 131 ? 34.563 -3.660 -39.094 1.00 98.44 131 TYR A N 1
ATOM 974 C CA . TYR A 1 131 ? 34.356 -4.308 -40.389 1.00 98.44 131 TYR A CA 1
ATOM 975 C C . TYR A 1 131 ? 34.567 -3.335 -41.555 1.00 98.44 131 TYR A C 1
ATOM 977 O O . TYR A 1 131 ? 35.306 -3.646 -42.486 1.00 98.44 131 TYR A O 1
ATOM 985 N N . ARG A 1 132 ? 33.961 -2.142 -41.497 1.00 98.06 132 ARG A N 1
ATOM 986 C CA . ARG A 1 132 ? 34.114 -1.114 -42.540 1.00 98.06 132 ARG A CA 1
ATOM 987 C C . ARG A 1 132 ? 35.561 -0.651 -42.675 1.00 98.06 132 ARG A C 1
ATOM 989 O O . ARG A 1 132 ? 36.035 -0.505 -43.798 1.00 98.06 132 ARG A O 1
ATOM 996 N N . TRP A 1 133 ? 36.254 -0.453 -41.554 1.00 97.31 133 TRP A N 1
ATOM 997 C CA . TRP A 1 133 ? 37.666 -0.076 -41.546 1.00 97.31 133 TRP A CA 1
ATOM 998 C C . TRP A 1 133 ? 38.543 -1.160 -42.190 1.00 97.31 133 TRP A C 1
ATOM 1000 O O . TRP A 1 133 ? 39.295 -0.862 -43.116 1.00 97.31 133 TRP A O 1
ATOM 1010 N N . ASN A 1 134 ? 38.371 -2.423 -41.784 1.00 97.38 134 ASN A N 1
ATOM 1011 C CA . ASN A 1 134 ? 39.083 -3.566 -42.365 1.00 97.38 134 ASN A CA 1
ATOM 1012 C C . ASN A 1 134 ? 38.797 -3.712 -43.863 1.00 97.38 134 ASN A C 1
ATOM 1014 O O . ASN A 1 134 ? 39.709 -3.947 -44.651 1.00 97.38 134 ASN A O 1
ATOM 1018 N N . HIS A 1 135 ? 37.536 -3.560 -44.269 1.00 96.62 135 HIS A N 1
ATOM 1019 C CA . HIS A 1 135 ? 37.140 -3.670 -45.666 1.00 96.62 135 HIS A CA 1
ATOM 1020 C C . HIS A 1 135 ? 37.760 -2.559 -46.524 1.00 96.62 135 HIS A C 1
ATOM 1022 O O . HIS A 1 135 ? 38.316 -2.845 -47.583 1.00 96.62 135 HIS A O 1
ATOM 1028 N N . ALA A 1 136 ? 37.738 -1.311 -46.044 1.00 95.56 136 ALA A N 1
ATOM 1029 C CA . ALA A 1 136 ? 38.395 -0.193 -46.715 1.00 95.56 136 ALA A CA 1
ATOM 1030 C C . ALA A 1 136 ? 39.913 -0.416 -46.840 1.00 95.56 136 ALA A C 1
ATOM 1032 O O . ALA A 1 136 ? 40.479 -0.180 -47.906 1.00 95.56 136 ALA A O 1
ATOM 1033 N N . HIS A 1 137 ? 40.562 -0.929 -45.789 1.00 94.69 137 HIS A N 1
ATOM 1034 C CA . HIS A 1 137 ? 41.980 -1.298 -45.831 1.00 94.69 137 HIS A CA 1
ATOM 1035 C C . HIS A 1 137 ? 42.276 -2.443 -46.807 1.00 94.69 137 HIS A C 1
ATOM 1037 O O . HIS A 1 137 ? 43.271 -2.396 -47.524 1.00 94.69 137 HIS A O 1
ATOM 1043 N N . ALA A 1 138 ? 41.420 -3.462 -46.883 1.00 94.56 138 ALA A N 1
ATOM 1044 C CA . ALA A 1 138 ? 41.601 -4.559 -47.831 1.00 94.56 138 ALA A CA 1
ATOM 1045 C C . ALA A 1 138 ? 41.544 -4.062 -49.285 1.00 94.56 138 ALA A C 1
ATOM 1047 O O . ALA A 1 138 ? 42.369 -4.466 -50.102 1.00 94.56 138 ALA A O 1
ATOM 1048 N N . LEU A 1 139 ? 40.623 -3.143 -49.597 1.00 91.56 139 LEU A N 1
ATOM 1049 C CA . LEU A 1 139 ? 40.515 -2.544 -50.929 1.00 91.56 139 LEU A CA 1
ATOM 1050 C C . LEU A 1 139 ? 41.749 -1.703 -51.289 1.00 91.56 139 LEU A C 1
ATOM 1052 O O . LEU A 1 139 ? 42.249 -1.805 -52.407 1.00 91.56 139 LEU A O 1
ATOM 1056 N N . THR A 1 140 ? 42.282 -0.904 -50.359 1.00 89.50 140 THR A N 1
ATOM 1057 C CA . THR A 1 140 ? 43.492 -0.105 -50.629 1.00 89.50 140 THR A CA 1
ATOM 1058 C C . THR A 1 140 ? 44.735 -0.973 -50.812 1.00 89.50 140 THR A C 1
ATOM 1060 O O . THR A 1 140 ? 45.569 -0.664 -51.662 1.00 89.50 140 THR A O 1
ATOM 1063 N N . VAL A 1 141 ? 44.845 -2.085 -50.078 1.00 88.62 141 VAL A N 1
ATOM 1064 C CA . VAL A 1 141 ? 45.935 -3.056 -50.258 1.00 88.62 141 VAL A CA 1
ATOM 1065 C C . VAL A 1 141 ? 45.820 -3.773 -51.606 1.00 88.62 141 VAL A C 1
ATOM 1067 O O . VAL A 1 141 ? 46.821 -3.895 -52.308 1.00 88.62 141 VAL A O 1
ATOM 1070 N N . GLN A 1 142 ? 44.618 -4.204 -52.004 1.00 85.31 142 GLN A N 1
ATOM 1071 C CA . GLN A 1 142 ? 44.403 -4.917 -53.272 1.00 85.31 142 GLN A CA 1
ATOM 1072 C C . GLN A 1 142 ? 44.606 -4.037 -54.508 1.00 85.31 142 GLN A C 1
ATOM 1074 O O . GLN A 1 142 ? 45.144 -4.506 -55.509 1.00 85.31 142 GLN A O 1
ATOM 1079 N N . HIS A 1 143 ? 44.210 -2.764 -54.456 1.00 78.31 143 HIS A N 1
ATOM 1080 C CA . HIS A 1 143 ? 44.409 -1.844 -55.578 1.00 78.31 143 HIS A CA 1
ATOM 1081 C C . HIS A 1 143 ? 45.813 -1.230 -55.629 1.00 78.31 143 HIS A C 1
ATOM 1083 O O . HIS A 1 143 ? 46.142 -0.569 -56.617 1.00 78.31 143 HIS A O 1
ATOM 1089 N N . GLY A 1 144 ? 46.642 -1.481 -54.606 1.00 64.25 144 GLY A N 1
ATOM 1090 C CA . GLY A 1 144 ? 47.965 -0.895 -54.437 1.00 64.25 144 GLY A CA 1
ATOM 1091 C C . GLY A 1 144 ? 47.939 0.640 -54.463 1.00 64.25 144 GLY A C 1
ATOM 1092 O O . GLY A 1 144 ? 46.929 1.273 -54.778 1.00 64.25 144 GLY A O 1
ATOM 1093 N N . PRO A 1 145 ? 49.060 1.314 -54.182 1.00 67.62 145 PRO A N 1
ATOM 1094 C CA . PRO A 1 145 ? 49.255 2.637 -54.746 1.00 67.62 145 PRO A CA 1
ATOM 1095 C C . PRO A 1 145 ? 49.293 2.432 -56.263 1.00 67.62 145 PRO A C 1
ATOM 1097 O O . PRO A 1 145 ? 50.339 2.069 -56.803 1.00 67.62 145 PRO A O 1
ATOM 1100 N N . GLY A 1 146 ? 48.143 2.578 -56.935 1.00 62.38 146 GLY A N 1
ATOM 1101 C CA . GLY A 1 146 ? 48.066 2.513 -58.392 1.00 62.38 146 GLY A CA 1
ATOM 1102 C C . GLY A 1 146 ? 49.238 3.307 -58.967 1.00 62.38 146 GLY A C 1
ATOM 1103 O O . GLY A 1 146 ? 49.557 4.357 -58.391 1.00 62.38 146 GLY A O 1
ATOM 1104 N N . PRO A 1 147 ? 49.938 2.782 -59.996 1.00 62.38 147 PRO A N 1
ATOM 1105 C CA . PRO A 1 147 ? 51.214 3.321 -60.448 1.00 62.38 147 PRO A CA 1
ATOM 1106 C C . PRO A 1 147 ? 51.054 4.825 -60.534 1.00 62.38 147 PRO A C 1
ATOM 1108 O O . PRO A 1 147 ? 50.182 5.284 -61.276 1.00 62.38 147 PRO A O 1
ATOM 1111 N N . ARG A 1 148 ? 51.790 5.566 -59.685 1.00 59.75 148 ARG A N 1
ATOM 1112 C CA . ARG A 1 148 ? 51.763 7.031 -59.674 1.00 59.75 148 ARG A CA 1
ATOM 1113 C C . ARG A 1 148 ? 51.874 7.421 -61.132 1.00 59.75 148 ARG A C 1
ATOM 1115 O O . ARG A 1 148 ? 52.937 7.213 -61.714 1.00 59.75 148 ARG A O 1
ATOM 1122 N N . ARG A 1 149 ? 50.773 7.880 -61.741 1.00 58.34 149 ARG A N 1
ATOM 1123 C CA . ARG A 1 149 ? 50.795 8.391 -63.107 1.00 58.34 149 ARG A CA 1
ATOM 1124 C C . ARG A 1 149 ? 51.873 9.455 -63.056 1.00 58.34 149 ARG A C 1
ATOM 1126 O O . ARG A 1 149 ? 51.712 10.438 -62.334 1.00 58.34 149 ARG A O 1
ATOM 1133 N N . ALA A 1 150 ? 53.010 9.151 -63.680 1.00 57.69 150 ALA A N 1
ATOM 1134 C CA . ALA A 1 150 ? 54.170 10.014 -63.689 1.00 57.69 150 ALA A CA 1
ATOM 1135 C C . ALA A 1 150 ? 53.660 11.407 -64.036 1.00 57.69 150 ALA A C 1
ATOM 1137 O O . ALA A 1 150 ? 52.879 11.540 -64.981 1.00 57.69 150 ALA A O 1
ATOM 1138 N N . ALA A 1 151 ? 54.001 12.375 -63.183 1.00 58.84 151 ALA A N 1
ATOM 1139 C CA . ALA A 1 151 ? 53.544 13.748 -63.269 1.00 58.84 151 ALA A CA 1
ATOM 1140 C C . ALA A 1 151 ? 53.478 14.166 -64.739 1.00 58.84 151 ALA A C 1
ATOM 1142 O O . ALA A 1 151 ? 54.490 14.134 -65.446 1.00 58.84 151 ALA A O 1
ATOM 1143 N N . ALA A 1 152 ? 52.263 14.472 -65.202 1.00 57.31 152 ALA A N 1
ATOM 1144 C CA . ALA A 1 152 ? 52.076 15.078 -66.502 1.00 57.31 152 ALA A CA 1
ATOM 1145 C C . ALA A 1 152 ? 53.035 16.268 -66.576 1.00 57.31 152 ALA A C 1
ATOM 1147 O O . ALA A 1 152 ? 53.126 17.070 -65.642 1.00 57.31 152 ALA A O 1
ATOM 1148 N N . ARG A 1 153 ? 53.829 16.282 -67.647 1.00 63.06 153 ARG A N 1
ATOM 1149 C CA . ARG A 1 153 ? 54.873 17.270 -67.888 1.00 63.06 153 ARG A CA 1
ATOM 1150 C C . ARG A 1 153 ? 54.316 18.685 -67.669 1.00 63.06 153 ARG A C 1
ATOM 1152 O O . ARG A 1 153 ? 53.186 18.950 -68.079 1.00 63.06 153 ARG A O 1
ATOM 1159 N N . PRO A 1 154 ? 55.096 19.597 -67.066 1.00 56.53 154 PRO A N 1
ATOM 1160 C CA . PRO A 1 154 ? 54.699 20.992 -66.947 1.00 56.53 154 PRO A CA 1
ATOM 1161 C C . PRO A 1 154 ? 54.569 21.569 -68.363 1.00 56.53 154 PRO A C 1
ATOM 1163 O O . PRO A 1 154 ? 55.571 21.699 -69.061 1.00 56.53 154 PRO A O 1
ATOM 1166 N N . GLY A 1 155 ? 53.344 21.848 -68.822 1.00 62.50 155 GLY A N 1
ATOM 1167 C CA . GLY A 1 155 ? 53.151 22.500 -70.119 1.00 62.50 155 GLY A CA 1
ATOM 1168 C C . GLY A 1 155 ? 51.768 22.432 -70.765 1.00 62.50 155 GLY A C 1
ATOM 1169 O O . GLY A 1 155 ? 51.517 23.249 -71.644 1.00 62.50 155 GLY A O 1
ATOM 1170 N N . GLU A 1 156 ? 50.858 21.533 -70.373 1.00 57.91 156 GLU A N 1
ATOM 1171 C CA . GLU A 1 156 ? 49.518 21.528 -70.985 1.00 57.91 156 GLU A CA 1
ATOM 1172 C C . GLU A 1 156 ? 48.539 22.472 -70.264 1.00 57.91 156 GLU A C 1
ATOM 1174 O O . GLU A 1 156 ? 48.357 22.354 -69.047 1.00 57.91 156 GLU A O 1
ATOM 1179 N N . PRO A 1 157 ? 47.873 23.394 -70.989 1.00 60.12 157 PRO A N 1
ATOM 1180 C CA . PRO A 1 157 ? 46.787 24.187 -70.437 1.00 60.12 157 PRO A CA 1
ATOM 1181 C C . PRO A 1 157 ? 45.606 23.259 -70.148 1.00 60.12 157 PRO A C 1
ATOM 1183 O O . PRO A 1 157 ? 44.905 22.798 -71.049 1.00 60.12 157 PRO A O 1
ATOM 1186 N N . VAL A 1 158 ? 45.387 22.969 -68.868 1.00 57.12 158 VAL A N 1
ATOM 1187 C CA . VAL A 1 158 ? 44.215 22.229 -68.405 1.00 57.12 158 VAL A CA 1
ATOM 1188 C C . VAL A 1 158 ? 42.978 23.052 -68.751 1.00 57.12 158 VAL A C 1
ATOM 1190 O O . VAL A 1 158 ? 42.685 24.065 -68.117 1.00 57.12 158 VAL A O 1
ATOM 1193 N N . SER A 1 159 ? 42.253 22.619 -69.781 1.00 60.81 159 SER A N 1
ATOM 1194 C CA . SER A 1 159 ? 40.948 23.168 -70.124 1.00 60.81 159 SER A CA 1
ATOM 1195 C C . SER A 1 159 ? 39.988 22.851 -68.981 1.00 60.81 159 SER A C 1
ATOM 1197 O O . SER A 1 159 ? 39.503 21.725 -68.849 1.00 60.81 159 SER A O 1
ATOM 1199 N N . VAL A 1 160 ? 39.739 23.847 -68.130 1.00 55.12 160 VAL A N 1
ATOM 1200 C CA . VAL A 1 160 ? 38.759 23.800 -67.043 1.00 55.12 160 VAL A CA 1
ATOM 1201 C C . VAL A 1 160 ? 37.379 23.658 -67.676 1.00 55.12 160 VAL A C 1
ATOM 1203 O O . VAL A 1 160 ? 36.710 24.635 -68.004 1.00 55.12 160 VAL A O 1
ATOM 1206 N N . ARG A 1 161 ? 36.948 22.416 -67.907 1.00 52.91 161 ARG A N 1
ATOM 1207 C CA . ARG A 1 161 ? 35.562 22.137 -68.263 1.00 52.91 161 ARG A CA 1
ATOM 1208 C C . ARG A 1 161 ? 34.748 22.395 -67.003 1.00 52.91 161 ARG A C 1
ATOM 1210 O O . ARG A 1 161 ? 34.776 21.592 -66.074 1.00 52.91 161 ARG A O 1
ATOM 1217 N N . ALA A 1 162 ? 34.088 23.548 -66.966 1.00 55.06 162 ALA A N 1
ATOM 1218 C CA . ALA A 1 162 ? 33.106 23.895 -65.954 1.00 55.06 162 ALA A CA 1
ATOM 1219 C C . ALA A 1 162 ? 32.031 22.800 -65.933 1.00 55.06 162 ALA A C 1
ATOM 1221 O O . ALA A 1 162 ? 31.130 22.766 -66.770 1.00 55.06 162 ALA A O 1
ATOM 1222 N N . SER A 1 163 ? 32.179 21.848 -65.015 1.00 52.03 163 SER A N 1
ATOM 1223 C CA . SER A 1 163 ? 31.140 20.876 -64.725 1.00 52.03 163 SER A CA 1
ATOM 1224 C C . SER A 1 163 ? 30.080 21.617 -63.930 1.00 52.03 163 SER A C 1
ATOM 1226 O O . SER A 1 163 ? 30.216 21.811 -62.724 1.00 52.03 163 SER A O 1
ATOM 1228 N N . ALA A 1 164 ? 29.046 22.069 -64.634 1.00 57.12 164 ALA A N 1
ATOM 1229 C CA . ALA A 1 164 ? 27.794 22.518 -64.051 1.00 57.12 164 ALA A CA 1
ATOM 1230 C C . ALA A 1 164 ? 27.113 21.317 -63.378 1.00 57.12 164 ALA A C 1
ATOM 1232 O O . ALA A 1 164 ? 26.234 20.677 -63.945 1.00 57.12 164 ALA A O 1
ATOM 1233 N N . CYS A 1 165 ? 27.575 20.969 -62.182 1.00 48.44 165 CYS A N 1
ATOM 1234 C CA . CYS A 1 165 ? 26.934 19.991 -61.322 1.00 48.44 165 CYS A CA 1
ATOM 1235 C C . CYS A 1 165 ? 26.582 20.683 -60.017 1.00 48.44 165 CYS A C 1
ATOM 1237 O O . CYS A 1 165 ? 27.432 20.799 -59.142 1.00 48.44 165 CYS A O 1
ATOM 1239 N N . GLY A 1 166 ? 25.323 21.123 -59.969 1.00 52.28 166 GLY A N 1
ATOM 1240 C CA . GLY A 1 166 ? 24.436 21.060 -58.814 1.00 52.28 166 GLY A CA 1
ATOM 1241 C C . GLY A 1 166 ? 24.882 21.799 -57.563 1.00 52.28 166 GLY A C 1
ATOM 1242 O O . GLY A 1 166 ? 25.895 21.463 -56.961 1.00 52.28 166 GLY A O 1
ATOM 1243 N N . ASP A 1 167 ? 24.035 22.730 -57.134 1.00 52.47 167 ASP A N 1
ATOM 1244 C CA . ASP A 1 167 ? 24.004 23.351 -55.812 1.00 52.47 167 ASP A CA 1
ATOM 1245 C C . ASP A 1 167 ? 24.099 22.316 -54.676 1.00 52.47 167 ASP A C 1
ATOM 1247 O O . ASP A 1 167 ? 23.113 21.928 -54.048 1.00 52.47 167 ASP A O 1
ATOM 1251 N N . HIS A 1 168 ? 25.310 21.851 -54.388 1.00 57.16 168 HIS A N 1
ATOM 1252 C CA . HIS A 1 168 ? 25.618 21.189 -53.140 1.00 57.16 168 HIS A CA 1
ATOM 1253 C C . HIS A 1 168 ? 25.952 22.283 -52.128 1.00 57.16 168 HIS A C 1
ATOM 1255 O O . HIS A 1 168 ? 26.880 23.064 -52.361 1.00 57.16 168 HIS A O 1
ATOM 1261 N N . PRO A 1 169 ? 25.208 22.373 -51.009 1.00 65.56 169 PRO A N 1
ATOM 1262 C CA . PRO A 1 169 ? 25.511 23.349 -49.980 1.00 65.56 169 PRO A CA 1
ATOM 1263 C C . PRO A 1 169 ? 26.962 23.151 -49.528 1.00 65.56 169 PRO A C 1
ATOM 1265 O O . PRO A 1 169 ? 27.408 22.003 -49.413 1.00 65.56 169 PRO A O 1
ATOM 1268 N N . PRO A 1 170 ? 27.710 24.243 -49.284 1.00 59.97 170 PRO A N 1
ATOM 1269 C CA . PRO A 1 170 ? 29.111 24.159 -48.914 1.00 59.97 170 PRO A CA 1
ATOM 1270 C C . PRO A 1 170 ? 29.233 23.230 -47.716 1.00 59.97 170 PRO A C 1
ATOM 1272 O O . PRO A 1 170 ? 28.568 23.428 -46.694 1.00 59.97 170 PRO A O 1
ATOM 1275 N N . ALA A 1 171 ? 30.057 22.195 -47.876 1.00 54.44 171 ALA A N 1
ATOM 1276 C CA . ALA A 1 171 ? 30.428 21.288 -46.811 1.00 54.44 171 ALA A CA 1
ATOM 1277 C C . ALA A 1 171 ? 30.942 22.135 -45.643 1.00 54.44 171 ALA A C 1
ATOM 1279 O O . ALA A 1 171 ? 32.070 22.629 -45.655 1.00 54.44 171 ALA A O 1
ATOM 1280 N N . ARG A 1 172 ? 30.074 22.362 -44.651 1.00 55.81 172 ARG A N 1
ATOM 1281 C CA . ARG A 1 172 ? 30.454 22.969 -43.382 1.00 55.81 172 ARG A CA 1
ATOM 1282 C C . ARG A 1 172 ? 31.538 22.072 -42.815 1.00 55.81 172 ARG A C 1
ATOM 1284 O O . ARG A 1 172 ? 31.266 20.911 -42.517 1.00 55.81 172 ARG A O 1
ATOM 1291 N N . GLY A 1 173 ? 32.756 22.608 -42.754 1.00 52.97 173 GLY A N 1
ATOM 1292 C CA . GLY A 1 173 ? 33.932 21.919 -42.251 1.00 52.97 173 GLY A CA 1
ATOM 1293 C C . GLY A 1 173 ? 33.586 21.197 -40.960 1.00 52.97 173 GLY A C 1
ATOM 1294 O O . GLY A 1 173 ? 33.224 21.824 -39.964 1.00 52.97 173 GLY A O 1
ATOM 1295 N N . LEU A 1 174 ? 33.642 19.869 -41.014 1.00 58.31 174 LEU A N 1
ATOM 1296 C CA . LEU A 1 174 ? 33.539 19.047 -39.825 1.00 58.31 174 LEU A CA 1
ATOM 1297 C C . LEU A 1 174 ? 34.714 19.437 -38.920 1.00 58.31 174 LEU A C 1
ATOM 1299 O O . LEU A 1 174 ? 35.862 19.377 -39.370 1.00 58.31 174 LEU A O 1
ATOM 1303 N N . PRO A 1 175 ? 34.455 19.883 -37.680 1.00 63.53 175 PRO A N 1
ATOM 1304 C CA . PRO A 1 175 ? 35.523 20.215 -36.757 1.00 63.53 175 PRO A CA 1
ATOM 1305 C C . PRO A 1 175 ? 36.384 18.966 -36.498 1.00 63.53 175 PRO A C 1
ATOM 1307 O O . PRO A 1 175 ? 35.855 17.850 -36.475 1.00 63.53 175 PRO A O 1
ATOM 1310 N N . PRO A 1 176 ? 37.704 19.129 -36.307 1.00 61.41 176 PRO A N 1
ATOM 1311 C CA . PRO A 1 176 ? 38.607 18.015 -36.052 1.00 61.41 176 PRO A CA 1
ATOM 1312 C C . PRO A 1 176 ? 38.140 17.183 -34.839 1.00 61.41 176 PRO A C 1
ATOM 1314 O O . PRO A 1 176 ? 37.668 17.748 -33.845 1.00 61.41 176 PRO A O 1
ATOM 1317 N N . PRO A 1 177 ? 38.283 15.843 -34.881 1.00 61.03 177 PRO A N 1
ATOM 1318 C CA . PRO A 1 177 ? 37.630 14.906 -33.956 1.00 61.03 177 PRO A CA 1
ATOM 1319 C C . PRO A 1 177 ? 38.112 14.971 -32.494 1.00 61.03 177 PRO A C 1
ATOM 1321 O O . PRO A 1 177 ? 37.604 14.239 -31.649 1.00 61.03 177 PRO A O 1
ATOM 1324 N N . HIS A 1 178 ? 39.054 15.853 -32.154 1.00 53.28 178 HIS A N 1
ATOM 1325 C CA . HIS A 1 178 ? 39.682 15.890 -30.831 1.00 53.28 178 HIS A CA 1
ATOM 1326 C C . HIS A 1 178 ? 39.038 16.861 -29.828 1.00 53.28 178 HIS A C 1
ATOM 1328 O O . HIS A 1 178 ? 39.387 16.826 -28.652 1.00 53.28 178 HIS A O 1
ATOM 1334 N N . HIS A 1 179 ? 38.064 17.687 -30.226 1.00 52.19 179 HIS A N 1
ATOM 1335 C CA . HIS A 1 179 ? 37.462 18.667 -29.304 1.00 52.19 179 HIS A CA 1
ATOM 1336 C C . HIS A 1 179 ? 36.171 18.203 -28.610 1.00 52.19 179 HIS A C 1
ATOM 1338 O O . HIS A 1 179 ? 35.698 18.880 -27.698 1.00 52.19 179 HIS A O 1
ATOM 1344 N N . LEU A 1 180 ? 35.603 17.050 -28.983 1.00 52.97 180 LEU A N 1
ATOM 1345 C CA . LEU A 1 180 ? 34.346 16.566 -28.393 1.00 52.97 180 LEU A CA 1
ATOM 1346 C C . LEU A 1 180 ? 34.529 15.659 -27.167 1.00 52.97 180 LEU A C 1
ATOM 1348 O O . LEU A 1 180 ? 33.569 15.452 -26.432 1.00 52.97 180 LEU A O 1
ATOM 1352 N N . LEU A 1 181 ? 35.748 15.189 -26.878 1.00 56.09 181 LEU A N 1
ATOM 1353 C CA . LEU A 1 181 ? 36.006 14.379 -25.679 1.00 56.09 181 LEU A CA 1
ATOM 1354 C C . LEU A 1 181 ? 36.159 15.211 -24.395 1.00 56.09 181 LEU A C 1
ATOM 1356 O O . LEU A 1 181 ? 35.968 14.683 -23.307 1.00 56.09 181 LEU A O 1
ATOM 1360 N N . HIS A 1 182 ? 36.414 16.520 -24.495 1.00 52.72 182 HIS A N 1
ATOM 1361 C CA . HIS A 1 182 ? 36.536 17.387 -23.314 1.00 52.72 182 HIS A CA 1
ATOM 1362 C C . HIS A 1 182 ? 35.224 18.040 -22.868 1.00 52.72 182 HIS A C 1
ATOM 1364 O O . HIS A 1 182 ? 35.174 18.630 -21.792 1.00 52.72 182 HIS A O 1
ATOM 1370 N N . ARG A 1 183 ? 34.149 17.942 -23.661 1.00 49.91 183 ARG A N 1
ATOM 1371 C CA . ARG A 1 183 ? 32.889 18.649 -23.373 1.00 49.91 183 ARG A CA 1
ATOM 1372 C C . ARG A 1 183 ? 31.754 17.765 -22.862 1.00 49.91 183 ARG A C 1
ATOM 1374 O O . ARG A 1 183 ? 30.655 18.267 -22.659 1.00 49.91 183 ARG A O 1
ATOM 1381 N N . LEU A 1 184 ? 32.030 16.489 -22.592 1.00 51.53 184 LEU A N 1
ATOM 1382 C CA . LEU A 1 184 ? 31.076 15.548 -21.997 1.00 51.53 184 LEU A CA 1
ATOM 1383 C C . LEU A 1 184 ? 31.397 15.223 -20.524 1.00 51.53 184 LEU A C 1
ATOM 1385 O O . LEU A 1 184 ? 31.155 14.114 -20.067 1.00 51.53 184 LEU A O 1
ATOM 1389 N N . VAL A 1 185 ? 31.977 16.179 -19.789 1.00 56.19 185 VAL A N 1
ATOM 1390 C CA . VAL A 1 185 ? 32.310 16.023 -18.355 1.00 56.19 185 VAL A CA 1
ATOM 1391 C C . VAL A 1 185 ? 31.521 16.985 -17.454 1.00 56.19 185 VAL A C 1
ATOM 1393 O O . VAL A 1 185 ? 31.600 16.898 -16.236 1.00 56.19 185 VAL A O 1
ATOM 1396 N N . VAL A 1 186 ? 30.687 17.874 -17.998 1.00 55.72 186 VAL A N 1
ATOM 1397 C CA . VAL A 1 186 ? 29.964 18.855 -17.173 1.00 55.72 186 VAL A CA 1
ATOM 1398 C C . VAL A 1 186 ? 28.478 18.803 -17.504 1.00 55.72 186 VAL A C 1
ATOM 1400 O O . VAL A 1 186 ? 28.119 19.072 -18.645 1.00 55.72 186 VAL A O 1
ATOM 1403 N N . LEU A 1 187 ? 27.661 18.474 -16.491 1.00 49.19 187 LEU A N 1
ATOM 1404 C CA . LEU A 1 187 ? 26.182 18.457 -16.411 1.00 49.19 187 LEU A CA 1
ATOM 1405 C C . LEU A 1 187 ? 25.525 17.092 -16.123 1.00 49.19 187 LEU A C 1
ATOM 1407 O O . LEU A 1 187 ? 24.324 16.948 -16.336 1.00 49.19 187 LEU A O 1
ATOM 1411 N N . LEU A 1 188 ? 26.235 16.114 -15.548 1.00 50.56 188 LEU A N 1
ATOM 1412 C CA . LEU A 1 188 ? 25.527 15.208 -14.637 1.00 50.56 188 LEU A CA 1
ATOM 1413 C C . LEU A 1 188 ? 25.497 15.872 -13.254 1.00 50.56 188 LEU A C 1
ATOM 1415 O O . LEU A 1 188 ? 26.570 16.125 -12.701 1.00 50.56 188 LEU A O 1
ATOM 1419 N N . PRO A 1 189 ? 24.312 16.197 -12.695 1.00 61.19 189 PRO A N 1
ATOM 1420 C CA . PRO A 1 189 ? 24.228 16.574 -11.291 1.00 61.19 189 PRO A CA 1
ATOM 1421 C C . PRO A 1 189 ? 24.856 15.444 -10.465 1.00 61.19 189 PRO A C 1
ATOM 1423 O O . PRO A 1 189 ? 24.660 14.276 -10.819 1.00 61.19 189 PRO A O 1
ATOM 1426 N N . PRO A 1 190 ? 25.627 15.754 -9.408 1.00 60.38 190 PRO A N 1
ATOM 1427 C CA . PRO A 1 190 ? 26.220 14.726 -8.568 1.00 60.38 190 PRO A CA 1
ATOM 1428 C C . PRO A 1 190 ? 25.098 13.800 -8.105 1.00 60.38 190 PRO A C 1
ATOM 1430 O O . PRO A 1 190 ? 24.166 14.235 -7.426 1.00 60.38 190 PRO A O 1
ATOM 1433 N N . CYS A 1 191 ? 25.144 12.532 -8.526 1.00 50.53 191 CYS A N 1
ATOM 1434 C CA . CYS A 1 191 ? 24.273 11.528 -7.945 1.00 50.53 191 CYS A CA 1
ATOM 1435 C C . CYS A 1 191 ? 24.538 11.571 -6.438 1.00 50.53 191 CYS A C 1
ATOM 1437 O O . CYS A 1 191 ? 25.708 11.485 -6.051 1.00 50.53 191 CYS A O 1
ATOM 1439 N N . PRO A 1 192 ? 23.511 11.756 -5.591 1.00 53.62 192 PRO A N 1
ATOM 1440 C CA . PRO A 1 192 ? 23.714 11.690 -4.159 1.00 53.62 192 PRO A CA 1
ATOM 1441 C C . PRO A 1 192 ? 24.311 10.316 -3.875 1.00 53.62 192 PRO A C 1
ATOM 1443 O O . PRO A 1 192 ? 23.682 9.287 -4.131 1.00 53.62 192 PRO A O 1
ATOM 1446 N N . VAL A 1 193 ? 25.562 10.315 -3.415 1.00 62.41 193 VAL A N 1
ATOM 1447 C CA . VAL A 1 193 ? 26.181 9.142 -2.812 1.00 62.41 193 VAL A CA 1
ATOM 1448 C C . VAL A 1 193 ? 25.171 8.649 -1.778 1.00 62.41 193 VAL A C 1
ATOM 1450 O O . VAL A 1 193 ? 24.700 9.478 -0.992 1.00 62.41 193 VAL A O 1
ATOM 1453 N N . PRO A 1 194 ? 24.764 7.367 -1.795 1.00 59.69 194 PRO A N 1
ATOM 1454 C CA . PRO A 1 194 ? 23.953 6.809 -0.730 1.00 59.69 194 PRO A CA 1
ATOM 1455 C C . PRO A 1 194 ? 24.749 7.000 0.554 1.00 59.69 194 PRO A C 1
ATOM 1457 O O . PRO A 1 194 ? 25.708 6.278 0.819 1.00 59.69 194 PRO A O 1
ATOM 1460 N N . GLY A 1 195 ? 24.415 8.055 1.294 1.00 50.34 195 GLY A N 1
ATOM 1461 C CA . GLY A 1 195 ? 24.946 8.275 2.616 1.00 50.34 195 GLY A CA 1
ATOM 1462 C C . GLY A 1 195 ? 24.606 7.021 3.388 1.00 50.34 195 GLY A C 1
ATOM 1463 O O . GLY A 1 195 ? 23.427 6.699 3.551 1.00 50.34 195 GLY A O 1
ATOM 1464 N N . HIS A 1 196 ? 25.640 6.295 3.807 1.00 52.66 196 HIS A N 1
ATOM 1465 C CA . HIS A 1 196 ? 25.493 5.384 4.920 1.00 52.66 196 HIS A CA 1
ATOM 1466 C C . HIS A 1 196 ? 24.725 6.164 5.990 1.00 52.66 196 HIS A C 1
ATOM 1468 O O . HIS A 1 196 ? 25.161 7.269 6.340 1.00 52.66 196 HIS A O 1
ATOM 1474 N N . PRO A 1 197 ? 23.555 5.677 6.442 1.00 60.16 197 PRO A N 1
ATOM 1475 C CA . PRO A 1 197 ? 22.910 6.303 7.578 1.00 60.16 197 PRO A CA 1
ATOM 1476 C C . PRO A 1 197 ? 23.965 6.382 8.686 1.00 60.16 197 PRO A C 1
ATOM 1478 O O . PRO A 1 197 ? 24.746 5.432 8.819 1.00 60.16 197 PRO A O 1
ATOM 1481 N N . PRO A 1 198 ? 24.057 7.501 9.425 1.00 51.81 198 PRO A N 1
ATOM 1482 C CA . PRO A 1 198 ? 24.941 7.561 10.572 1.00 51.81 198 PRO A CA 1
ATOM 1483 C C . PRO A 1 198 ? 24.607 6.356 11.447 1.00 51.81 198 PRO A C 1
ATOM 1485 O O . PRO A 1 198 ? 23.494 6.229 11.960 1.00 51.81 198 PRO A O 1
ATOM 1488 N N . VAL A 1 199 ? 25.557 5.427 11.527 1.00 51.09 199 VAL A N 1
ATOM 1489 C CA . VAL A 1 199 ? 25.534 4.34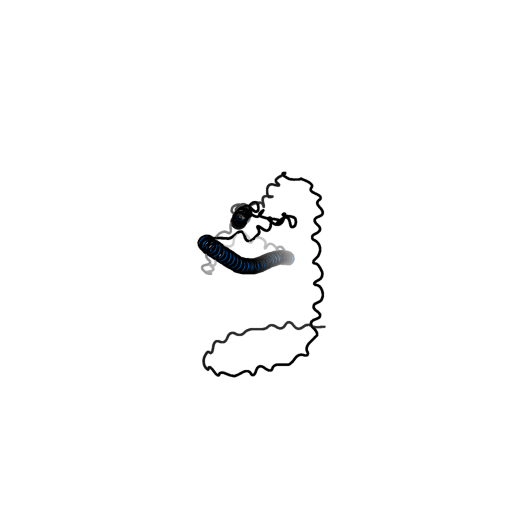4 12.495 1.00 51.09 199 VAL A CA 1
ATOM 1490 C C . VAL A 1 199 ? 25.624 5.065 13.826 1.00 51.09 199 VAL A C 1
ATOM 1492 O O . VAL A 1 199 ? 26.687 5.559 14.179 1.00 51.09 199 VAL A O 1
ATOM 1495 N N . ASN A 1 200 ? 24.489 5.237 14.499 1.00 43.78 200 ASN A N 1
ATOM 1496 C CA . ASN A 1 200 ? 24.476 5.660 15.888 1.00 43.78 200 ASN A CA 1
ATOM 1497 C C . ASN A 1 200 ? 25.163 4.547 16.687 1.00 43.78 200 ASN A C 1
ATOM 1499 O O . ASN A 1 200 ? 24.615 3.445 16.741 1.00 43.78 200 ASN A O 1
ATOM 1503 N N . PRO A 1 201 ? 26.322 4.791 17.321 1.00 49.06 201 PRO A N 1
ATOM 1504 C CA . PRO A 1 201 ? 26.880 3.858 18.281 1.00 49.06 201 PRO A CA 1
ATOM 1505 C C . PRO A 1 201 ? 26.197 4.115 19.628 1.00 49.06 201 PRO A C 1
ATOM 1507 O O . PRO A 1 201 ? 26.805 4.631 20.559 1.00 49.06 201 PRO A O 1
ATOM 1510 N N . VAL A 1 202 ? 24.895 3.849 19.720 1.00 52.25 202 VAL A N 1
ATOM 1511 C CA . VAL A 1 202 ? 24.169 3.895 20.992 1.00 52.25 202 VAL A CA 1
ATOM 1512 C C . VAL A 1 202 ? 23.215 2.713 21.026 1.00 52.25 202 VAL A C 1
ATOM 1514 O O . VAL A 1 202 ? 22.314 2.617 20.198 1.00 52.25 202 VAL A O 1
ATOM 1517 N N . ALA A 1 203 ? 23.436 1.868 22.032 1.00 49.50 203 ALA A N 1
ATOM 1518 C CA . ALA A 1 203 ? 22.710 0.649 22.379 1.00 49.50 203 ALA A CA 1
ATOM 1519 C C . ALA A 1 203 ? 23.194 -0.661 21.725 1.00 49.50 203 ALA A C 1
ATOM 1521 O O . ALA A 1 203 ? 22.391 -1.488 21.308 1.00 49.50 203 ALA A O 1
ATOM 1522 N N . GLU A 1 204 ? 24.499 -0.944 21.814 1.00 45.12 204 GLU A N 1
ATOM 1523 C CA . GLU A 1 204 ? 24.883 -2.262 22.344 1.00 45.12 204 GLU A CA 1
ATOM 1524 C C . GLU A 1 204 ? 24.509 -2.274 23.831 1.00 45.12 204 GLU A C 1
ATOM 1526 O O . GLU A 1 204 ? 25.273 -1.879 24.710 1.00 45.12 204 GLU A O 1
ATOM 1531 N N . ARG A 1 205 ? 23.270 -2.666 24.119 1.00 48.06 205 ARG A N 1
ATOM 1532 C CA . ARG A 1 205 ? 22.965 -3.321 25.382 1.00 48.06 205 ARG A CA 1
ATOM 1533 C C . ARG A 1 205 ? 22.494 -4.705 24.991 1.00 48.06 205 ARG A C 1
ATOM 1535 O O . ARG A 1 205 ? 21.355 -4.875 24.569 1.00 48.06 205 ARG A O 1
ATOM 1542 N N . GLU A 1 206 ? 23.420 -5.655 25.071 1.00 50.84 206 GLU A N 1
ATOM 1543 C CA . GLU A 1 206 ? 23.112 -7.076 25.126 1.00 50.84 206 GLU A CA 1
ATOM 1544 C C . GLU A 1 206 ? 21.980 -7.290 26.136 1.00 50.84 206 GLU A C 1
ATOM 1546 O O . GLU A 1 206 ? 22.168 -7.251 27.351 1.00 50.84 206 GLU A O 1
ATOM 1551 N N . GLN A 1 207 ? 20.777 -7.504 25.623 1.00 47.25 207 GLN A N 1
ATOM 1552 C CA . GLN A 1 207 ? 19.842 -8.425 26.233 1.00 47.25 207 GLN A CA 1
ATOM 1553 C C . GLN A 1 207 ? 19.729 -9.588 25.265 1.00 47.25 207 GLN A C 1
ATOM 1555 O O . GLN A 1 207 ? 18.888 -9.616 24.370 1.00 47.25 207 GLN A O 1
ATOM 1560 N N . ALA A 1 208 ? 20.625 -10.554 25.464 1.00 48.34 208 ALA A N 1
ATOM 1561 C CA . ALA A 1 208 ? 20.331 -11.951 25.211 1.00 48.34 208 ALA A CA 1
ATOM 1562 C C . ALA A 1 208 ? 19.114 -12.323 26.077 1.00 48.34 208 ALA A C 1
ATOM 1564 O O . ALA A 1 208 ? 19.235 -12.771 27.212 1.00 48.34 208 ALA A O 1
ATOM 1565 N N . GLY A 1 209 ? 17.931 -11.998 25.571 1.00 44.75 209 GLY A N 1
ATOM 1566 C CA . GLY A 1 209 ? 16.650 -12.427 26.093 1.00 44.75 209 GLY A CA 1
ATOM 1567 C C . GLY A 1 209 ? 16.006 -13.256 25.006 1.00 44.75 209 GLY A C 1
ATOM 1568 O O . GLY A 1 209 ? 15.410 -12.712 24.079 1.00 44.75 209 GLY A O 1
ATOM 1569 N N . GLU A 1 210 ? 16.187 -14.567 25.098 1.00 47.06 210 GLU A N 1
ATOM 1570 C CA . GLU A 1 210 ? 15.463 -15.572 24.335 1.00 47.06 210 GLU A CA 1
ATOM 1571 C C . GLU A 1 210 ? 13.956 -15.403 24.585 1.00 47.06 210 GLU A C 1
ATOM 1573 O O . GLU A 1 210 ? 13.348 -16.056 25.427 1.00 47.06 210 GLU A O 1
ATOM 1578 N N . HIS A 1 211 ? 13.320 -14.497 23.852 1.00 50.00 211 HIS A N 1
ATOM 1579 C CA . HIS A 1 211 ? 11.881 -14.512 23.652 1.00 50.00 211 HIS A CA 1
ATOM 1580 C C . HIS A 1 211 ? 11.615 -15.219 22.334 1.00 50.00 211 HIS A C 1
ATOM 1582 O O . HIS A 1 211 ? 11.243 -14.627 21.321 1.00 50.00 211 HIS A O 1
ATOM 1588 N N . ALA A 1 212 ? 11.845 -16.534 22.388 1.00 50.34 212 ALA A N 1
ATOM 1589 C CA . ALA A 1 212 ? 11.113 -17.481 21.577 1.00 50.34 212 ALA A CA 1
ATOM 1590 C C . ALA A 1 212 ? 9.628 -17.146 21.742 1.00 50.34 212 ALA A C 1
ATOM 1592 O O . ALA A 1 212 ? 9.034 -17.357 22.800 1.00 50.34 212 ALA A O 1
ATOM 1593 N N . TRP A 1 213 ? 9.048 -16.544 20.709 1.00 57.41 213 TRP A N 1
ATOM 1594 C CA . TRP A 1 213 ? 7.604 -16.518 20.572 1.00 57.41 213 TRP A CA 1
ATOM 1595 C C . TRP A 1 213 ? 7.150 -17.975 20.635 1.00 57.41 213 TRP A C 1
ATOM 1597 O O . TRP A 1 213 ? 7.683 -18.779 19.867 1.00 57.41 213 TRP A O 1
ATOM 1607 N N . PRO A 1 214 ? 6.240 -18.354 21.550 1.00 56.81 214 PRO A N 1
ATOM 1608 C CA . PRO A 1 214 ? 5.688 -19.688 21.498 1.00 56.81 214 PRO A CA 1
ATOM 1609 C C . PRO A 1 214 ? 5.009 -19.821 20.141 1.00 56.81 214 PRO A C 1
ATOM 1611 O O . PRO A 1 214 ? 4.115 -19.039 19.794 1.00 56.81 214 PRO A O 1
ATOM 1614 N N . ASP A 1 215 ? 5.505 -20.785 19.370 1.00 50.34 215 ASP A N 1
ATOM 1615 C CA . ASP A 1 215 ? 4.849 -21.293 18.186 1.00 50.34 215 ASP A CA 1
ATOM 1616 C C . ASP A 1 215 ? 3.362 -21.445 18.474 1.00 50.34 215 ASP A C 1
ATOM 1618 O O . ASP A 1 215 ? 2.944 -21.897 19.545 1.00 50.34 215 ASP A O 1
ATOM 1622 N N . ALA A 1 216 ? 2.585 -21.001 17.493 1.00 47.09 216 ALA A N 1
ATOM 1623 C CA . ALA A 1 216 ? 1.147 -21.114 17.449 1.00 47.09 216 ALA A CA 1
ATOM 1624 C C . ALA A 1 216 ? 0.693 -22.430 18.091 1.00 47.09 216 ALA A C 1
ATOM 1626 O O . ALA A 1 216 ? 1.005 -23.516 17.599 1.00 47.09 216 ALA A O 1
ATOM 1627 N N . LEU A 1 217 ? -0.053 -22.316 19.194 1.00 55.06 217 LEU A N 1
ATOM 1628 C CA . LEU A 1 217 ? -0.770 -23.447 19.759 1.00 55.06 217 LEU A CA 1
ATOM 1629 C C . LEU A 1 217 ? -1.546 -24.116 18.615 1.00 55.06 217 LEU A C 1
ATOM 1631 O O . LEU A 1 217 ? -2.293 -23.421 17.913 1.00 55.06 217 LEU A O 1
ATOM 1635 N N . PRO A 1 218 ? -1.375 -25.430 18.387 1.00 54.53 218 PRO A N 1
ATOM 1636 C CA . PRO A 1 218 ? -2.153 -26.128 17.386 1.00 54.53 218 PRO A CA 1
ATOM 1637 C C . PRO A 1 218 ? -3.624 -25.976 17.761 1.00 54.53 218 PRO A C 1
ATOM 1639 O O . PRO A 1 218 ? -4.044 -26.348 18.857 1.00 54.53 218 PRO A O 1
ATOM 1642 N N . SER A 1 219 ? -4.382 -25.374 16.845 1.00 49.84 219 SER A N 1
ATOM 1643 C CA . SER A 1 219 ? -5.831 -25.243 16.921 1.00 49.84 219 SER A CA 1
ATOM 1644 C C . SER A 1 219 ? -6.418 -26.615 17.252 1.00 49.84 219 SER A C 1
ATOM 1646 O O . SER A 1 219 ? -6.330 -27.559 16.464 1.00 49.84 219 SER A O 1
ATOM 1648 N N . ALA A 1 220 ? -6.917 -26.745 18.480 1.00 51.28 220 ALA A N 1
ATOM 1649 C CA . ALA A 1 220 ? -7.504 -27.967 18.979 1.00 51.28 220 ALA A CA 1
ATOM 1650 C C . ALA A 1 220 ? -8.774 -28.260 18.177 1.00 51.28 220 ALA A C 1
ATOM 1652 O O . ALA A 1 220 ? -9.789 -27.596 18.337 1.00 51.28 220 ALA A O 1
ATOM 1653 N N . GLY A 1 221 ? -8.656 -29.252 17.296 1.00 55.19 221 GLY A N 1
ATOM 1654 C CA . GLY A 1 221 ? -9.707 -30.129 16.797 1.00 55.19 221 GLY A CA 1
ATOM 1655 C C . GLY A 1 221 ? -11.132 -29.591 16.791 1.00 55.19 221 GLY A C 1
ATOM 1656 O O . GLY A 1 221 ? -11.922 -29.950 17.657 1.00 55.19 221 GLY A O 1
ATOM 1657 N N . GLU A 1 222 ? -11.510 -28.926 15.704 1.00 46.72 222 GLU A N 1
ATOM 1658 C CA . GLU A 1 222 ? -12.886 -28.997 15.229 1.00 46.72 222 GLU A CA 1
ATOM 1659 C C . GLU A 1 222 ? -12.929 -30.017 14.090 1.00 46.72 222 GLU A C 1
ATOM 1661 O O . GLU A 1 222 ? -12.685 -29.728 12.918 1.00 46.72 222 GLU A O 1
ATOM 1666 N N . ARG A 1 223 ? -13.179 -31.277 14.468 1.00 51.09 223 ARG A N 1
ATOM 1667 C CA . ARG A 1 223 ? -13.657 -32.303 13.541 1.00 51.09 223 ARG A CA 1
ATOM 1668 C C . ARG A 1 223 ? -15.047 -31.875 13.071 1.00 51.09 223 ARG A C 1
ATOM 1670 O O . ARG A 1 223 ? -16.052 -32.370 13.574 1.00 51.09 223 ARG A O 1
ATOM 1677 N N . VAL A 1 224 ? -15.106 -30.966 12.105 1.00 47.81 224 VAL A N 1
ATOM 1678 C CA . VAL A 1 224 ? -16.310 -30.779 11.302 1.00 47.81 224 VAL A CA 1
ATOM 1679 C C . VAL A 1 224 ? -16.395 -32.004 10.406 1.00 47.81 224 VAL A C 1
ATOM 1681 O O . VAL A 1 224 ? -15.629 -32.175 9.458 1.00 47.81 224 VAL A O 1
ATOM 1684 N N . ALA A 1 225 ? -17.284 -32.913 10.795 1.00 49.25 225 ALA A N 1
ATOM 1685 C CA . ALA A 1 225 ? -17.722 -34.014 9.967 1.00 49.25 225 ALA A CA 1
ATOM 1686 C C . ALA A 1 225 ? -18.047 -33.478 8.568 1.00 49.25 225 ALA A C 1
ATOM 1688 O O . ALA A 1 225 ? -18.819 -32.531 8.417 1.00 49.25 225 ALA A O 1
ATOM 1689 N N . ALA A 1 226 ? -17.431 -34.086 7.556 1.00 49.06 226 ALA A N 1
ATOM 1690 C CA . ALA A 1 226 ? -17.784 -33.887 6.166 1.00 49.06 226 ALA A CA 1
ATOM 1691 C C . ALA A 1 226 ? -19.270 -34.232 5.985 1.00 49.06 226 ALA A C 1
ATOM 1693 O O . ALA A 1 226 ? -19.645 -35.400 5.884 1.00 49.06 226 ALA A O 1
ATOM 1694 N N . ALA A 1 227 ? -20.119 -33.207 5.982 1.00 50.44 227 ALA A N 1
ATOM 1695 C CA . ALA A 1 227 ? -21.465 -33.312 5.455 1.00 50.44 227 ALA A CA 1
ATOM 1696 C C . ALA A 1 227 ? -21.357 -33.431 3.922 1.00 50.44 227 ALA A C 1
ATOM 1698 O O . ALA A 1 227 ? -20.583 -32.690 3.306 1.00 50.44 227 ALA A O 1
ATOM 1699 N N . PRO A 1 228 ? -22.076 -34.373 3.292 1.00 56.66 228 PRO A N 1
ATOM 1700 C CA . PRO A 1 228 ? -22.016 -34.571 1.853 1.00 56.66 228 PRO A CA 1
ATOM 1701 C C . PRO A 1 228 ? -22.523 -33.329 1.117 1.00 56.66 228 PRO A C 1
ATOM 1703 O O . PRO A 1 228 ? -23.517 -32.714 1.502 1.00 56.66 228 PRO A O 1
ATOM 1706 N N . ALA A 1 229 ? -21.818 -32.990 0.040 1.00 49.09 229 ALA A N 1
ATOM 1707 C CA . ALA A 1 229 ? -22.158 -31.935 -0.896 1.00 49.09 229 ALA A CA 1
ATOM 1708 C C . ALA A 1 229 ? -23.587 -32.119 -1.433 1.00 49.09 229 ALA A C 1
ATOM 1710 O O . ALA A 1 229 ? -23.826 -32.896 -2.357 1.00 49.09 229 ALA A O 1
ATOM 1711 N N . ALA A 1 230 ? -24.538 -31.377 -0.870 1.00 45.19 230 ALA A N 1
ATOM 1712 C CA . ALA A 1 230 ? -25.794 -31.093 -1.537 1.00 45.19 230 ALA A CA 1
ATOM 1713 C C . ALA A 1 230 ? -25.508 -30.004 -2.575 1.00 45.19 230 ALA A C 1
ATOM 1715 O O . ALA A 1 230 ? -25.357 -28.826 -2.249 1.00 45.19 230 ALA A O 1
ATOM 1716 N N . ALA A 1 231 ? -25.372 -30.430 -3.828 1.00 51.81 231 ALA A N 1
ATOM 1717 C CA . ALA A 1 231 ? -25.416 -29.558 -4.986 1.00 51.81 231 ALA A CA 1
ATOM 1718 C C . ALA A 1 231 ? -26.758 -28.811 -4.984 1.00 51.81 231 ALA A C 1
ATOM 1720 O O . ALA A 1 231 ? -27.787 -29.352 -5.381 1.00 51.81 231 ALA A O 1
ATOM 1721 N N . VAL A 1 232 ? -26.752 -27.571 -4.501 1.00 49.91 232 VAL A N 1
ATOM 1722 C CA . VAL A 1 232 ? -27.846 -26.634 -4.738 1.00 49.91 232 VAL A CA 1
ATOM 1723 C C . VAL A 1 232 ? -27.568 -25.993 -6.090 1.00 49.91 232 VAL A C 1
ATOM 1725 O O . VAL A 1 232 ? -26.741 -25.091 -6.216 1.00 49.91 232 VAL A O 1
ATOM 1728 N N . CYS A 1 233 ? -28.239 -26.511 -7.114 1.00 42.97 233 CYS A N 1
ATOM 1729 C CA . CYS A 1 233 ? -28.444 -25.810 -8.370 1.00 42.97 233 CYS A CA 1
ATOM 1730 C C . CYS A 1 233 ? -29.159 -24.492 -8.052 1.00 42.97 233 CYS A C 1
ATOM 1732 O O . CYS A 1 233 ? -30.324 -24.498 -7.662 1.00 42.97 233 CYS A O 1
ATOM 1734 N N . GLN A 1 234 ? -28.459 -23.364 -8.167 1.00 47.62 234 GLN A N 1
ATOM 1735 C CA . GLN A 1 234 ? -29.129 -22.077 -8.291 1.00 47.62 234 GLN A CA 1
ATOM 1736 C C . GLN A 1 234 ? -29.468 -21.887 -9.763 1.00 47.62 234 GLN A C 1
ATOM 1738 O O . GLN A 1 234 ? -28.586 -21.686 -10.599 1.00 47.62 234 GLN A O 1
ATOM 1743 N N . ASP A 1 235 ? -30.760 -22.011 -10.049 1.00 45.75 235 ASP A N 1
ATOM 1744 C CA . ASP A 1 235 ? -31.362 -21.656 -11.320 1.00 45.75 235 ASP A CA 1
ATOM 1745 C C . ASP A 1 235 ? -31.011 -20.210 -11.676 1.00 45.75 235 ASP A C 1
ATOM 1747 O O . ASP A 1 235 ? -31.334 -19.253 -10.967 1.00 45.75 235 ASP A O 1
ATOM 1751 N N . ALA A 1 236 ? -30.337 -20.067 -12.812 1.00 42.66 236 ALA A N 1
ATOM 1752 C CA . ALA A 1 236 ? -30.140 -18.801 -13.481 1.00 42.66 236 ALA A CA 1
ATOM 1753 C C . ALA A 1 236 ? -31.495 -18.320 -14.020 1.00 42.66 236 ALA A C 1
ATOM 1755 O O . ALA A 1 236 ? -31.946 -18.753 -15.081 1.00 42.66 236 ALA A O 1
ATOM 1756 N N . VAL A 1 237 ? -32.146 -17.403 -13.304 1.00 51.84 237 VAL A N 1
ATOM 1757 C CA . VAL A 1 237 ? -33.250 -16.630 -13.877 1.00 51.84 237 VAL A CA 1
ATOM 1758 C C . VAL A 1 237 ? -32.647 -15.571 -14.792 1.00 51.84 237 VAL A C 1
ATOM 1760 O O . VAL A 1 237 ? -32.113 -14.551 -14.357 1.00 51.84 237 VAL A O 1
ATOM 1763 N N . ALA A 1 238 ? -32.726 -15.859 -16.086 1.00 45.66 238 ALA A N 1
ATOM 1764 C CA . ALA A 1 238 ? -32.506 -14.918 -17.163 1.00 45.66 238 ALA A CA 1
ATOM 1765 C C . ALA A 1 238 ? -33.506 -13.755 -17.051 1.00 45.66 238 ALA A C 1
ATOM 1767 O O . ALA A 1 238 ? -34.691 -13.912 -17.336 1.00 45.66 238 ALA A O 1
ATOM 1768 N N . ALA A 1 239 ? -33.023 -12.574 -16.673 1.00 52.12 239 ALA A N 1
ATOM 1769 C CA . ALA A 1 239 ? -33.697 -11.324 -16.985 1.00 52.12 239 ALA A CA 1
ATOM 1770 C C . ALA A 1 239 ? -32.992 -10.721 -18.201 1.00 52.12 239 ALA A C 1
ATOM 1772 O O . ALA A 1 239 ? -31.895 -10.168 -18.107 1.00 52.12 239 ALA A O 1
ATOM 1773 N N . ALA A 1 240 ? -33.624 -10.902 -19.357 1.00 49.28 240 ALA A N 1
ATOM 1774 C CA . ALA A 1 240 ? -33.294 -10.214 -20.588 1.00 49.28 240 ALA A CA 1
ATOM 1775 C C . ALA A 1 240 ? -33.378 -8.697 -20.355 1.00 49.28 240 ALA A C 1
ATOM 1777 O O . ALA A 1 240 ? -34.451 -8.151 -20.109 1.00 49.28 240 ALA A O 1
ATOM 1778 N N . GLY A 1 241 ? -32.229 -8.033 -20.411 1.00 51.19 241 GLY A N 1
ATOM 1779 C CA . GLY A 1 241 ? -32.111 -6.587 -20.528 1.00 51.19 241 GLY A CA 1
ATOM 1780 C C . GLY A 1 241 ? -31.266 -6.299 -21.755 1.00 51.19 241 GLY A C 1
ATOM 1781 O O . GLY A 1 241 ? -30.039 -6.317 -21.689 1.00 51.19 241 GLY A O 1
ATOM 1782 N N . GLU A 1 242 ? -31.937 -6.133 -22.889 1.00 52.41 242 GLU A N 1
ATOM 1783 C CA . GLU A 1 242 ? -31.345 -5.707 -24.149 1.00 52.41 242 GLU A CA 1
ATOM 1784 C C . GLU A 1 242 ? -30.649 -4.347 -23.997 1.00 52.41 242 GLU A C 1
ATOM 1786 O O . GLU A 1 242 ? -31.174 -3.430 -23.369 1.00 52.41 242 GLU A O 1
ATOM 1791 N N . GLY A 1 243 ? -29.501 -4.196 -24.658 1.00 49.03 243 GLY A N 1
ATOM 1792 C CA . GLY A 1 243 ? -28.986 -2.883 -25.047 1.00 49.03 243 GLY A CA 1
ATOM 1793 C C . GLY A 1 243 ? -27.696 -2.467 -24.353 1.00 49.03 243 GLY A C 1
ATOM 1794 O O . GLY A 1 243 ? -27.705 -1.812 -23.319 1.00 49.03 243 GLY A O 1
ATOM 1795 N N . GLY A 1 244 ? -26.559 -2.762 -24.986 1.00 48.59 244 GLY A N 1
ATOM 1796 C CA . GLY A 1 244 ? -25.288 -2.177 -24.565 1.00 48.59 244 GLY A CA 1
ATOM 1797 C C . GLY A 1 244 ? -24.068 -2.790 -25.228 1.00 48.59 244 GLY A C 1
ATOM 1798 O O . GLY A 1 244 ? -23.227 -3.372 -24.555 1.00 48.59 244 GLY A O 1
ATOM 1799 N N . SER A 1 245 ? -23.973 -2.673 -26.552 1.00 54.16 245 SER A N 1
ATOM 1800 C CA . SER A 1 245 ? -22.784 -3.039 -27.329 1.00 54.16 245 SER A CA 1
ATOM 1801 C C . SER A 1 245 ? -21.565 -2.223 -26.874 1.00 54.16 245 SER A C 1
ATOM 1803 O O . SER A 1 245 ? -21.371 -1.088 -27.305 1.00 54.16 245 SER A O 1
ATOM 1805 N N . GLY A 1 246 ? -20.734 -2.815 -26.017 1.00 50.69 246 GLY A N 1
ATOM 1806 C CA . GLY A 1 246 ? -19.468 -2.263 -25.541 1.00 50.69 246 GLY A CA 1
ATOM 1807 C C . GLY A 1 246 ? -18.399 -3.348 -25.492 1.00 50.69 246 GLY A C 1
ATOM 1808 O O . GLY A 1 246 ? -18.042 -3.842 -24.431 1.00 50.69 246 GLY A O 1
ATOM 1809 N N . SER A 1 247 ? -17.934 -3.745 -26.673 1.00 46.53 247 SER A N 1
ATOM 1810 C CA . SER A 1 247 ? -16.861 -4.710 -26.917 1.00 46.53 247 SER A CA 1
ATOM 1811 C C . SER A 1 247 ? -15.580 -4.384 -26.127 1.00 46.53 247 SER A C 1
ATOM 1813 O O . SER A 1 247 ? -14.807 -3.514 -26.530 1.00 46.53 247 SER A O 1
ATOM 1815 N N . VAL A 1 248 ? -15.299 -5.143 -25.065 1.00 57.62 248 VAL A N 1
ATOM 1816 C CA . VAL A 1 248 ? -13.966 -5.235 -24.448 1.00 57.62 248 VAL A CA 1
ATOM 1817 C C . VAL A 1 248 ? -13.468 -6.663 -24.637 1.00 57.62 248 VAL A C 1
ATOM 1819 O O . VAL A 1 248 ? -13.904 -7.592 -23.964 1.00 57.62 248 VAL A O 1
ATOM 1822 N N . TYR A 1 249 ? -12.561 -6.847 -25.594 1.00 53.56 249 TYR A N 1
ATOM 1823 C CA . TYR A 1 249 ? -11.874 -8.115 -25.798 1.00 53.56 249 TYR A CA 1
ATOM 1824 C C . TYR A 1 249 ? -10.927 -8.374 -24.616 1.00 53.56 249 TYR A C 1
ATOM 1826 O O . TYR A 1 249 ? -9.866 -7.758 -24.513 1.00 53.56 249 TYR A O 1
ATOM 1834 N N . CYS A 1 250 ? -11.291 -9.307 -23.736 1.00 48.09 250 CYS A N 1
ATOM 1835 C CA . CYS A 1 250 ? -10.348 -9.957 -22.829 1.00 48.09 250 CYS A CA 1
ATOM 1836 C C . CYS A 1 250 ? -9.594 -11.046 -23.602 1.00 48.09 250 CYS A C 1
ATOM 1838 O O . CYS A 1 250 ? -10.121 -12.127 -23.854 1.00 48.09 250 CYS A O 1
ATOM 1840 N N . VAL A 1 251 ? -8.347 -10.764 -23.981 1.00 56.12 251 VAL A N 1
ATOM 1841 C CA . VAL A 1 251 ? -7.415 -11.779 -24.488 1.00 56.12 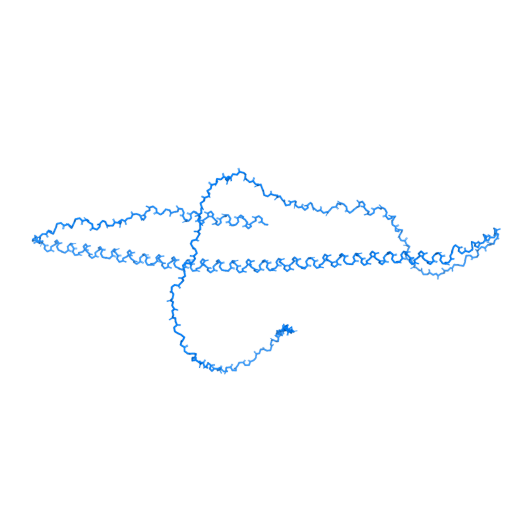251 VAL A CA 1
ATOM 1842 C C . VAL A 1 251 ? -6.861 -12.555 -23.293 1.00 56.12 251 VAL A C 1
ATOM 1844 O O . VAL A 1 251 ? -5.945 -12.100 -22.610 1.00 56.12 251 VAL A O 1
ATOM 1847 N N . CYS A 1 252 ? -7.413 -13.739 -23.033 1.00 51.03 252 CYS A N 1
ATOM 1848 C CA . CYS A 1 252 ? -6.787 -14.736 -22.169 1.00 51.03 252 CYS A CA 1
ATOM 1849 C C . CYS A 1 252 ? -5.757 -15.524 -22.989 1.00 51.03 252 CYS A C 1
ATOM 1851 O O . CYS A 1 252 ? -6.102 -16.440 -23.730 1.00 51.03 252 CYS A O 1
ATOM 1853 N N . GLY A 1 253 ? -4.481 -15.162 -22.858 1.00 55.09 253 GLY A N 1
ATOM 1854 C CA . GLY A 1 253 ? -3.371 -15.987 -23.329 1.00 55.09 253 GLY A CA 1
ATOM 1855 C C . GLY A 1 253 ? -3.143 -17.153 -22.370 1.00 55.09 253 GLY A C 1
ATOM 1856 O O . GLY A 1 253 ? -2.496 -16.984 -21.339 1.00 55.09 253 GLY A O 1
ATOM 1857 N N . GLY A 1 254 ? -3.681 -18.326 -22.702 1.00 51.00 254 GLY A N 1
ATOM 1858 C CA . GLY A 1 254 ? -3.315 -19.585 -22.060 1.00 51.00 254 GLY A CA 1
ATOM 1859 C C . GLY A 1 254 ? -1.913 -20.009 -22.500 1.00 51.00 254 GLY A C 1
ATOM 1860 O O . GLY A 1 254 ? -1.679 -20.246 -23.682 1.00 51.00 254 GLY A O 1
ATOM 1861 N N . SER A 1 255 ? -0.976 -20.089 -21.556 1.00 59.25 255 SER A N 1
ATOM 1862 C CA . SER A 1 255 ? 0.317 -20.743 -21.767 1.00 59.25 255 SER A CA 1
ATOM 1863 C C . SER A 1 255 ? 0.134 -22.238 -21.519 1.00 59.25 255 SER A C 1
ATOM 1865 O O . SER A 1 255 ? -0.182 -22.649 -20.404 1.00 59.25 255 SER A O 1
ATOM 1867 N N . GLY A 1 256 ? 0.266 -23.030 -22.581 1.00 54.16 256 GLY A N 1
ATOM 1868 C CA . GLY A 1 256 ? 0.217 -24.484 -22.522 1.00 54.16 256 GLY A CA 1
ATOM 1869 C C . GLY A 1 256 ? 1.445 -25.054 -21.818 1.00 54.16 256 GLY A C 1
ATOM 1870 O O . GLY A 1 256 ? 2.576 -24.670 -22.109 1.00 54.16 256 GLY A O 1
ATOM 1871 N N . ALA A 1 257 ? 1.201 -25.989 -20.905 1.00 55.81 257 ALA A N 1
ATOM 1872 C CA . ALA A 1 257 ? 2.208 -26.895 -20.382 1.00 55.81 257 ALA A CA 1
ATOM 1873 C C . ALA A 1 257 ? 2.524 -27.953 -21.454 1.00 55.81 257 ALA A C 1
ATOM 1875 O O . ALA A 1 257 ? 1.626 -28.663 -21.905 1.00 55.81 257 ALA A O 1
ATOM 1876 N N . GLY A 1 258 ? 3.787 -28.033 -21.873 1.00 58.59 258 GLY A N 1
ATOM 1877 C CA . GLY A 1 258 ? 4.339 -29.174 -22.603 1.00 58.59 258 GLY A CA 1
ATOM 1878 C C . GLY A 1 258 ? 5.100 -30.061 -21.621 1.00 58.59 258 GLY A C 1
ATOM 1879 O O . GLY A 1 258 ? 5.869 -29.532 -20.816 1.00 58.59 258 GLY A O 1
ATOM 1880 N N . GLY A 1 259 ? 4.798 -31.362 -21.650 1.00 56.28 259 GLY A N 1
ATOM 1881 C CA . GLY A 1 259 ? 5.445 -32.403 -20.846 1.00 56.28 259 GLY A CA 1
ATOM 1882 C C . GLY A 1 259 ? 6.700 -32.989 -21.473 1.00 56.28 259 GLY A C 1
ATOM 1883 O O . GLY A 1 259 ? 7.246 -32.373 -22.416 1.00 56.28 259 GLY A O 1
#

Radius of gyration: 45.74 Å; chains: 1; bounding box: 97×59×136 Å

Sequence (259 aa):
MYSQVLISWAYAVEIAALTAEDPATSQTNAQDPDAPLPPSSEPTNRTPEQLASDIERTLSARDASVARTAEIIQKADSLRTAVTLARASITSCKAELVARTRALEKARNGLSARQQKALDDLAKASKMSTYRWNHAHALTVQHGPGPRRAAARPGEPVSVRASACGDHPPARGLPPPHHLLHRLVVLLPPCPVPGHPPVNPVAEREQAGEHAWPD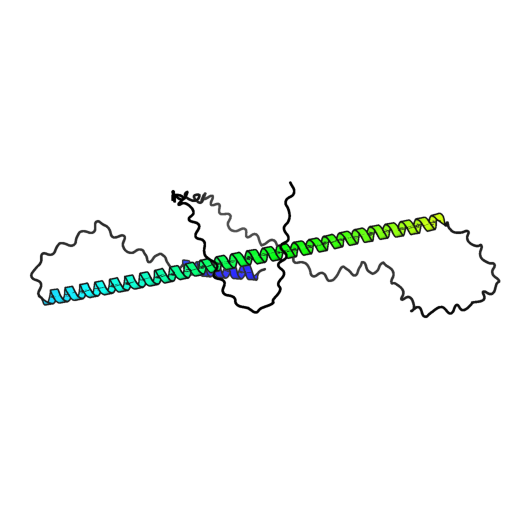ALPSAGERVAAAPAAAVCQDAVAAAGEGGSGSVYCVCGGSGAGG